Protein AF-0000000077137762 (afdb_homodimer)

pLDDT: mean 87.9, std 12.69, range [29.0, 98.62]

Nearest PDB structures (foldseek):
  7eni-assembly1_C  TM=2.754E-01  e=1.314E+00  Staphylococcus schleiferi
  7eni-assembly1_C  TM=2.744E-01  e=1.049E+00  Staphylococcus schleiferi

Organism: Leptospira biflexa serovar Patoc (strain Patoc 1 / ATCC 23582 / Paris) (NCBI:txid456481)

Sequence (300 aa):
MATESEEYKENDDLGLYLTLIQNVNMTFNPERELVFNIVKPLNFNDKPLKWNTGKLTFKNIHFCDLQFINEYNEYPEFYRSAILKESNLIKETVSKLNRLNKQINSPLIHYYLYTLQGDKEIEINILSESYELKLNSESKPLEDFKGFDNMATESEEYKENDDLGLYLTLIQNVNMTFNPERELVFNIVKPLNFNDKPLKWNTGKLTFKNIHFCDLQFINEYNEYPEFYRSAILKESNLIKETVSKLNRLNKQINSPLIHYYLYTLQGDKEIEINILSESYELKLNSESKPLEDFKGFDN

Radius of gyration: 20.44 Å; Cα contacts (8 Å, |Δi|>4): 709; chains: 2; bounding box: 49×54×50 Å

Solvent-accessible surface area (backbone atoms only — not comparable to full-atom values): 16015 Å² total; per-residue (Å²): 128,73,55,87,91,46,61,55,71,75,32,49,69,76,68,42,61,71,18,33,48,28,29,42,36,44,28,63,42,77,60,26,31,40,35,34,37,32,42,31,62,70,45,93,82,42,87,70,43,33,28,23,44,33,40,41,37,36,36,62,43,49,31,30,46,45,65,50,70,47,39,66,90,45,59,43,24,31,60,26,21,29,77,34,81,73,50,72,66,55,52,53,50,52,52,52,35,51,75,68,72,48,86,76,91,56,74,61,33,41,37,38,38,31,34,37,36,78,93,42,78,38,71,33,48,34,32,19,58,45,72,47,79,47,66,47,87,65,68,38,52,52,86,68,56,76,54,66,88,117,128,75,54,86,89,48,59,56,70,75,32,49,70,74,68,41,62,70,18,32,49,29,30,42,36,42,28,64,46,81,62,27,31,40,36,33,36,32,42,32,62,70,45,93,82,44,86,69,43,33,28,24,44,34,39,42,37,36,36,62,42,51,31,30,44,47,65,50,69,49,38,66,86,46,58,42,24,31,60,26,19,30,76,34,80,74,50,71,66,56,53,54,50,50,53,51,34,50,75,68,71,47,85,77,91,56,72,61,33,40,38,38,39,30,33,36,37,77,93,41,80,39,73,33,49,33,32,20,57,46,71,46,79,47,68,48,86,68,68,40,52,52,86,69,55,76,48,62,86,114

Structure (mmCIF, N/CA/C/O backbone):
data_AF-0000000077137762-model_v1
#
loop_
_entity.id
_entity.type
_entity.pdbx_description
1 polymer 'Uncharacterized protein'
#
loop_
_atom_site.group_PDB
_atom_site.id
_atom_site.type_symbol
_atom_site.label_atom_id
_atom_site.label_alt_id
_atom_site.label_comp_id
_atom_site.label_asym_id
_atom_site.label_entity_id
_atom_site.label_seq_id
_atom_site.pdbx_PDB_ins_code
_atom_site.Cartn_x
_atom_site.Cartn_y
_atom_site.Cartn_z
_atom_site.occupancy
_atom_site.B_iso_or_equiv
_atom_site.auth_seq_id
_atom_site.auth_comp_id
_atom_site.auth_asym_id
_atom_site.auth_atom_id
_atom_site.pdbx_PDB_model_num
ATOM 1 N N . MET A 1 1 ? 15.398 -0.297 -26.453 1 30.34 1 MET A N 1
ATOM 2 C CA . MET A 1 1 ? 16.781 -0.138 -26.047 1 30.34 1 MET A CA 1
ATOM 3 C C . MET A 1 1 ? 16.891 0.806 -24.859 1 30.34 1 MET A C 1
ATOM 5 O O . MET A 1 1 ? 16.484 1.967 -24.938 1 30.34 1 MET A O 1
ATOM 9 N N . ALA A 1 2 ? 16.875 0.422 -23.578 1 40.59 2 ALA A N 1
ATOM 10 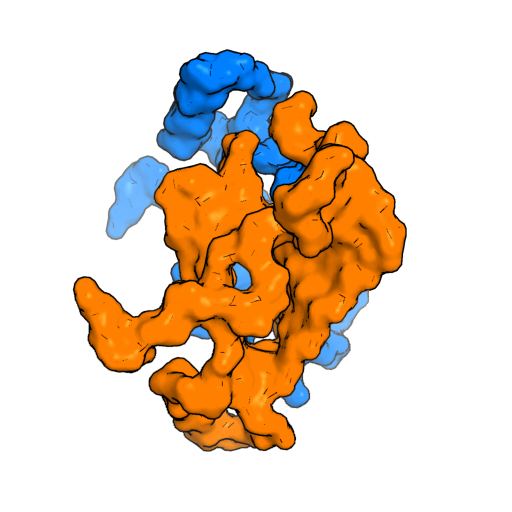C CA . ALA A 1 2 ? 16.953 1.351 -22.453 1 40.59 2 ALA A CA 1
ATOM 11 C C . ALA A 1 2 ? 18.078 2.359 -22.656 1 40.59 2 ALA A C 1
ATOM 13 O O . ALA A 1 2 ? 19.141 2.02 -23.203 1 40.59 2 ALA A O 1
ATOM 14 N N . THR A 1 3 ? 17.891 3.602 -22.594 1 45.47 3 THR A N 1
ATOM 15 C CA . THR A 1 3 ? 19.047 4.504 -22.609 1 45.47 3 THR A CA 1
ATOM 16 C C . THR A 1 3 ? 20.047 4.125 -21.516 1 45.47 3 THR A C 1
ATOM 18 O O . THR A 1 3 ? 19.688 3.467 -20.547 1 45.47 3 THR A O 1
ATOM 21 N N . GLU A 1 4 ? 21.297 4.309 -21.766 1 52.72 4 GLU A N 1
ATOM 22 C CA . GLU A 1 4 ? 22.406 4.09 -20.828 1 52.72 4 GLU A CA 1
ATOM 23 C C . GLU A 1 4 ? 21.984 4.359 -19.391 1 52.72 4 GLU A C 1
ATOM 25 O O . GLU A 1 4 ? 22.406 3.658 -18.469 1 52.72 4 GLU A O 1
ATOM 30 N N . SER A 1 5 ? 21 5.328 -19.188 1 60.22 5 SER A N 1
ATOM 31 C CA . SER A 1 5 ? 20.609 5.859 -17.891 1 60.22 5 SER A CA 1
ATOM 32 C C . SER A 1 5 ? 19.609 4.938 -17.188 1 60.22 5 SER A C 1
ATOM 34 O O . SER A 1 5 ? 19.297 5.121 -16.016 1 60.22 5 SER A O 1
ATOM 36 N N . GLU A 1 6 ? 19.141 3.926 -17.953 1 71.38 6 GLU A N 1
ATOM 37 C CA . GLU A 1 6 ? 18.141 3.057 -17.328 1 71.38 6 GLU A CA 1
ATOM 38 C C . GLU A 1 6 ? 18.594 1.6 -17.344 1 71.38 6 GLU A C 1
ATOM 40 O O . GLU A 1 6 ? 17.781 0.687 -17.25 1 71.38 6 GLU A O 1
ATOM 45 N N . GLU A 1 7 ? 19.859 1.326 -17.391 1 84.38 7 GLU A N 1
ATOM 46 C CA . GLU A 1 7 ? 20.422 -0.02 -17.422 1 84.38 7 GLU A CA 1
ATOM 47 C C . GLU A 1 7 ? 20.156 -0.766 -16.125 1 84.38 7 GLU A C 1
ATOM 49 O O . GLU A 1 7 ? 20.031 -1.991 -16.109 1 84.38 7 GLU A O 1
ATOM 54 N N . TYR A 1 8 ? 19.938 0.01 -15.102 1 92.62 8 TYR A N 1
ATOM 55 C CA . TYR A 1 8 ? 19.766 -0.626 -13.797 1 92.62 8 TYR A CA 1
ATOM 56 C C . TYR A 1 8 ? 18.422 -1.365 -13.727 1 92.62 8 TYR A C 1
ATOM 58 O O . TYR A 1 8 ? 18.25 -2.246 -12.883 1 92.62 8 TYR A O 1
ATOM 66 N N . LYS A 1 9 ? 17.531 -1.097 -14.57 1 93.56 9 LYS A N 1
ATOM 67 C CA . LYS A 1 9 ? 16.188 -1.632 -14.492 1 93.56 9 LYS A CA 1
ATOM 68 C C . LYS A 1 9 ? 16.156 -3.123 -14.82 1 93.56 9 LYS A C 1
ATOM 70 O O . LYS A 1 9 ? 15.156 -3.801 -14.57 1 93.56 9 LYS A O 1
ATOM 75 N N . GLU A 1 10 ? 17.25 -3.643 -15.305 1 94.12 10 GLU A N 1
ATOM 76 C CA . GLU A 1 10 ? 17.312 -5.062 -15.633 1 94.12 10 GLU A CA 1
ATOM 77 C C . GLU A 1 10 ? 18 -5.855 -14.523 1 94.12 10 GLU A C 1
ATOM 79 O O . GLU A 1 10 ? 18.031 -7.086 -14.562 1 94.12 10 GLU A O 1
ATOM 84 N N . ASN A 1 11 ? 18.484 -5.199 -13.539 1 96.12 11 ASN A N 1
ATOM 85 C CA . ASN A 1 11 ? 19.234 -5.832 -12.461 1 96.12 11 ASN A CA 1
ATOM 86 C C . ASN A 1 11 ? 18.328 -6.523 -11.461 1 96.12 11 ASN A C 1
ATOM 88 O O . ASN A 1 11 ? 17.109 -6.332 -11.492 1 96.12 11 ASN A O 1
ATOM 92 N N . ASP A 1 12 ? 18.969 -7.332 -10.664 1 96.44 12 ASP A N 1
ATOM 93 C CA . ASP A 1 12 ? 18.391 -7.883 -9.445 1 96.44 12 ASP A CA 1
ATOM 94 C C . ASP A 1 12 ? 19.359 -7.785 -8.273 1 96.44 12 ASP A C 1
ATOM 96 O O . ASP A 1 12 ? 19.766 -8.805 -7.707 1 96.44 12 ASP A O 1
ATOM 100 N N . ASP A 1 13 ? 19.562 -6.547 -7.855 1 97.38 13 ASP A N 1
ATOM 101 C CA . ASP A 1 13 ? 20.578 -6.273 -6.859 1 97.38 13 ASP A CA 1
ATOM 102 C C . ASP A 1 13 ? 20.188 -6.816 -5.488 1 97.38 13 ASP A C 1
ATOM 104 O O . ASP A 1 13 ? 21.047 -7.125 -4.66 1 97.38 13 ASP A O 1
ATOM 108 N N . LEU A 1 14 ? 18.906 -6.977 -5.23 1 96.81 14 LEU A N 1
ATOM 109 C CA . LEU A 1 14 ? 18.453 -7.43 -3.924 1 96.81 14 LEU A CA 1
ATOM 110 C C . LEU A 1 14 ? 18.203 -8.938 -3.922 1 96.81 14 LEU A C 1
ATOM 112 O O . LEU A 1 14 ? 17.859 -9.516 -2.889 1 96.81 14 LEU A O 1
ATOM 116 N N . GLY A 1 15 ? 18.312 -9.555 -5.105 1 94.94 15 GLY A N 1
ATOM 117 C CA . GLY A 1 15 ? 18.109 -10.992 -5.203 1 94.94 15 GLY A CA 1
ATOM 118 C C . GLY A 1 15 ? 16.672 -11.406 -4.953 1 94.94 15 GLY A C 1
ATOM 119 O O . GLY A 1 15 ? 16.422 -12.367 -4.227 1 94.94 15 GLY A O 1
ATOM 120 N N . LEU A 1 16 ? 15.781 -10.68 -5.57 1 95.88 16 LEU A N 1
ATOM 121 C CA . LEU A 1 16 ? 14.375 -10.898 -5.266 1 95.88 16 LEU A CA 1
ATOM 122 C C . LEU A 1 16 ? 13.664 -11.602 -6.418 1 95.88 16 LEU A C 1
ATOM 124 O O . LEU A 1 16 ? 12.461 -11.867 -6.348 1 95.88 16 LEU A O 1
ATOM 128 N N . TYR A 1 17 ? 14.359 -12 -7.398 1 94.25 17 TYR A N 1
ATOM 129 C CA . TYR A 1 17 ? 13.758 -12.617 -8.57 1 94.25 17 TYR A CA 1
ATOM 130 C C . TYR A 1 17 ? 12.844 -13.766 -8.164 1 94.25 17 TYR A C 1
ATOM 132 O O . TYR A 1 17 ? 13.242 -14.648 -7.402 1 94.25 17 TYR A O 1
ATOM 140 N N . LEU A 1 18 ? 11.547 -13.688 -8.578 1 91.94 18 LEU A N 1
ATOM 141 C CA . LEU A 1 18 ? 10.516 -14.695 -8.398 1 91.94 18 LEU A CA 1
ATOM 142 C C . LEU A 1 18 ? 10.055 -14.758 -6.941 1 91.94 18 LEU A C 1
ATOM 144 O O . LEU A 1 18 ? 9.43 -15.734 -6.52 1 91.94 18 LEU A O 1
ATOM 148 N N . THR A 1 19 ? 10.367 -13.734 -6.191 1 93.44 19 THR A N 1
ATOM 149 C CA . THR A 1 19 ? 9.898 -13.641 -4.812 1 93.44 19 THR A CA 1
ATOM 150 C C . THR A 1 19 ? 8.461 -13.141 -4.758 1 93.44 19 THR A C 1
ATOM 152 O O . THR A 1 19 ? 8.141 -12.102 -5.332 1 93.44 19 THR A O 1
ATOM 155 N N . LEU A 1 20 ? 7.652 -13.836 -4.047 1 93 20 LEU A N 1
ATOM 156 C CA . LEU A 1 20 ? 6.246 -13.477 -3.916 1 93 20 LEU A CA 1
ATOM 157 C C . LEU A 1 20 ? 6.043 -12.484 -2.775 1 93 20 LEU A C 1
ATOM 159 O O . LEU A 1 20 ? 6.707 -12.578 -1.741 1 93 20 LEU A O 1
ATOM 163 N N . ILE A 1 21 ? 5.102 -11.625 -2.975 1 95.12 21 ILE A N 1
ATOM 164 C CA . ILE A 1 21 ? 4.715 -10.672 -1.94 1 95.12 21 ILE A CA 1
ATOM 165 C C . ILE A 1 21 ? 3.414 -11.133 -1.279 1 95.12 21 ILE A C 1
ATOM 167 O O . ILE A 1 21 ? 2.379 -11.234 -1.939 1 95.12 21 ILE A O 1
ATOM 171 N N . GLN A 1 22 ? 3.465 -11.383 -0.014 1 93.62 22 GLN A N 1
ATOM 172 C CA . GLN A 1 22 ? 2.271 -11.773 0.728 1 93.62 22 GLN A CA 1
ATOM 173 C C . GLN A 1 22 ? 1.479 -10.555 1.189 1 93.62 22 GLN A C 1
ATOM 175 O O . GLN A 1 22 ? 0.247 -10.562 1.146 1 93.62 22 GLN A O 1
ATOM 180 N N . ASN A 1 23 ? 2.162 -9.625 1.688 1 95.5 23 ASN A N 1
ATOM 181 C CA . ASN A 1 23 ? 1.522 -8.367 2.066 1 95.5 23 ASN A CA 1
ATOM 182 C C . ASN A 1 23 ? 2.516 -7.207 2.059 1 95.5 23 ASN A C 1
ATOM 184 O O . ASN A 1 23 ? 3.729 -7.422 2.047 1 95.5 23 ASN A O 1
ATOM 188 N N . VAL A 1 24 ? 2.018 -6.039 1.96 1 97.38 24 VAL A N 1
ATOM 189 C CA . VAL A 1 24 ? 2.789 -4.801 1.981 1 97.38 24 VAL A CA 1
ATOM 190 C C . VAL A 1 24 ? 2.205 -3.848 3.021 1 97.38 24 VAL A C 1
ATOM 192 O O . VAL A 1 24 ? 0.989 -3.658 3.088 1 97.38 24 VAL A O 1
ATOM 195 N N . ASN A 1 25 ? 3.066 -3.311 3.852 1 97.56 25 ASN A N 1
ATOM 196 C CA . ASN A 1 25 ? 2.682 -2.332 4.863 1 97.56 25 ASN A CA 1
ATOM 197 C C . ASN A 1 25 ? 3.453 -1.024 4.699 1 97.56 25 ASN A C 1
ATOM 199 O O . ASN A 1 25 ? 4.684 -1.009 4.785 1 97.56 25 ASN A O 1
ATOM 203 N N . MET A 1 26 ? 2.764 0.029 4.418 1 96.94 26 MET A N 1
ATOM 204 C CA . MET A 1 26 ? 3.354 1.363 4.344 1 96.94 26 MET A CA 1
ATOM 205 C C . MET A 1 26 ? 2.957 2.199 5.559 1 96.94 26 MET A C 1
ATOM 207 O O . MET A 1 26 ? 1.77 2.41 5.809 1 96.94 26 MET A O 1
ATOM 211 N N . THR A 1 27 ? 3.932 2.666 6.262 1 95.38 27 THR A N 1
ATOM 212 C CA . THR A 1 27 ? 3.703 3.5 7.438 1 95.38 27 THR A CA 1
ATOM 213 C C . THR A 1 27 ? 4.086 4.949 7.152 1 95.38 27 THR A C 1
ATOM 215 O O . THR A 1 27 ? 5.191 5.227 6.684 1 95.38 27 THR A O 1
ATOM 218 N N . PHE A 1 28 ? 3.207 5.781 7.434 1 92.5 28 PHE A N 1
ATOM 219 C CA . PHE A 1 28 ? 3.424 7.211 7.242 1 92.5 28 PHE A CA 1
ATOM 220 C C . PHE A 1 28 ? 3.799 7.883 8.555 1 92.5 28 PHE A C 1
ATOM 222 O O . PHE A 1 28 ? 4.449 8.93 8.562 1 92.5 28 PHE A O 1
ATOM 229 N N . ASN A 1 29 ? 3.266 7.359 9.578 1 88.06 29 ASN A N 1
ATOM 230 C CA . ASN A 1 29 ? 3.449 7.867 10.938 1 88.06 29 ASN A CA 1
ATOM 231 C C . ASN A 1 29 ? 3.457 6.734 11.961 1 88.06 29 ASN A C 1
ATOM 233 O O . ASN A 1 29 ? 2.719 5.758 11.82 1 88.06 29 ASN A O 1
ATOM 237 N N . PRO A 1 30 ? 4.355 6.859 12.961 1 83.56 30 PRO A N 1
ATOM 238 C CA . PRO A 1 30 ? 5.316 7.918 13.289 1 83.56 30 PRO A CA 1
ATOM 239 C C . PRO A 1 30 ? 6.609 7.812 12.477 1 83.56 30 PRO A C 1
ATOM 241 O O . PRO A 1 30 ? 7.277 8.82 12.25 1 83.56 30 PRO A O 1
ATOM 244 N N . GLU A 1 31 ? 6.941 6.469 12.172 1 87.5 31 GLU A N 1
ATOM 245 C CA . GLU A 1 31 ? 8.148 6.266 11.375 1 87.5 31 GLU A CA 1
ATOM 246 C C . GLU A 1 31 ? 7.812 5.797 9.961 1 87.5 31 GLU A C 1
ATOM 248 O O . GLU A 1 31 ? 7.09 4.812 9.789 1 87.5 31 GLU A O 1
ATOM 253 N N . ARG A 1 32 ? 8.344 6.496 9.07 1 92.19 32 ARG A N 1
ATOM 254 C CA . ARG A 1 32 ? 8.055 6.137 7.684 1 92.19 32 ARG A CA 1
ATOM 255 C C . ARG A 1 32 ? 8.82 4.883 7.273 1 92.19 32 ARG A C 1
ATOM 257 O O . ARG A 1 32 ? 10.055 4.898 7.203 1 92.19 32 ARG A O 1
ATOM 264 N N . GLU A 1 33 ? 8.023 3.891 6.984 1 96.19 33 GLU A N 1
ATOM 265 C CA . GLU A 1 33 ? 8.578 2.582 6.656 1 96.19 33 GLU A CA 1
ATOM 266 C C . GLU A 1 33 ? 7.723 1.861 5.617 1 96.19 33 GLU A C 1
ATOM 268 O O . GLU A 1 33 ? 6.523 2.115 5.512 1 96.19 33 GLU A O 1
ATOM 273 N N . LEU A 1 34 ? 8.367 1.056 4.855 1 98.06 34 LEU A N 1
ATOM 274 C CA . LEU A 1 34 ? 7.715 0.126 3.938 1 98.06 34 LEU A CA 1
ATOM 275 C C . LEU A 1 34 ? 8.18 -1.305 4.195 1 98.06 34 LEU A C 1
ATOM 277 O O . LEU A 1 34 ? 9.375 -1.584 4.195 1 98.06 34 LEU A O 1
ATOM 281 N N . VAL A 1 35 ? 7.242 -2.152 4.406 1 98.44 35 VAL A N 1
ATOM 282 C CA . VAL A 1 35 ? 7.574 -3.535 4.738 1 98.44 35 VAL A CA 1
ATOM 283 C C . VAL A 1 35 ? 6.859 -4.484 3.779 1 98.44 35 VAL A C 1
ATOM 285 O O . VAL A 1 35 ? 5.645 -4.379 3.586 1 98.44 35 VAL A O 1
ATOM 288 N N . PHE A 1 36 ? 7.547 -5.344 3.205 1 98.12 36 PHE A N 1
ATOM 289 C CA . PHE A 1 36 ? 7.016 -6.469 2.445 1 98.12 36 PHE A CA 1
ATOM 290 C C . PHE A 1 36 ? 7.215 -7.777 3.201 1 98.12 36 PHE A C 1
ATOM 292 O O . PHE A 1 36 ? 8.336 -8.125 3.559 1 98.12 36 PHE A O 1
ATOM 299 N N . ASN A 1 37 ? 6.172 -8.453 3.467 1 96.81 37 ASN A N 1
ATOM 300 C CA . ASN A 1 37 ? 6.293 -9.875 3.787 1 96.81 37 ASN A CA 1
ATOM 301 C C . ASN A 1 37 ? 6.355 -10.727 2.525 1 96.81 37 ASN A C 1
ATOM 303 O O . ASN A 1 37 ? 5.516 -10.594 1.635 1 96.81 37 ASN A O 1
ATOM 307 N N . ILE A 1 38 ? 7.352 -11.617 2.545 1 95.25 38 ILE A N 1
ATOM 308 C CA . ILE A 1 38 ? 7.633 -12.227 1.248 1 95.25 38 ILE A CA 1
ATOM 309 C C . ILE A 1 38 ? 7.805 -13.734 1.412 1 95.25 38 ILE A C 1
ATOM 311 O O . ILE A 1 38 ? 7.996 -14.227 2.527 1 95.25 38 ILE A O 1
ATOM 315 N N . VAL A 1 39 ? 7.688 -14.422 0.351 1 92.12 39 VAL A N 1
ATOM 316 C CA . VAL A 1 39 ? 8.047 -15.82 0.144 1 92.12 39 VAL A CA 1
ATOM 317 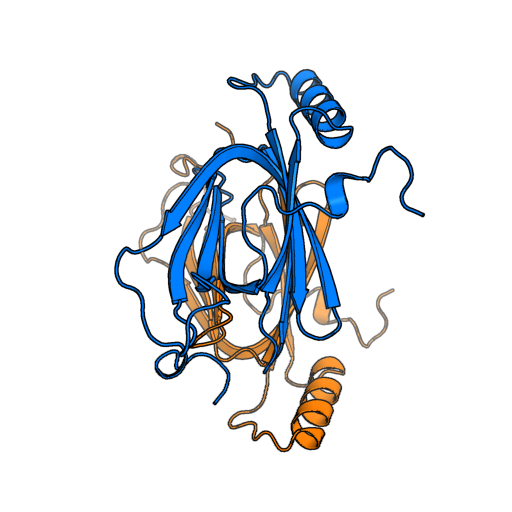C C . VAL A 1 39 ? 9.102 -15.93 -0.956 1 92.12 39 VAL A C 1
ATOM 319 O O . VAL A 1 39 ? 8.812 -15.695 -2.131 1 92.12 39 VAL A O 1
ATOM 322 N N . LYS A 1 40 ? 10.242 -16.281 -0.538 1 92.12 40 LYS A N 1
ATOM 323 C CA . LYS A 1 40 ? 11.375 -16.25 -1.452 1 92.12 40 LYS A CA 1
ATOM 324 C C . LYS A 1 40 ? 11.859 -17.672 -1.788 1 92.12 40 LYS A C 1
ATOM 326 O O . LYS A 1 40 ? 12.18 -18.453 -0.891 1 92.12 40 LYS A O 1
ATOM 331 N N . PRO A 1 41 ? 11.938 -17.891 -3.043 1 88.88 41 PRO A N 1
ATOM 332 C CA . PRO A 1 41 ? 12.555 -19.172 -3.424 1 88.88 41 PRO A CA 1
ATOM 333 C C . PRO A 1 41 ? 14.047 -19.219 -3.109 1 88.88 41 PRO A C 1
ATOM 335 O O . PRO A 1 41 ? 14.742 -18.219 -3.236 1 88.88 41 PRO A O 1
ATOM 338 N N . LEU A 1 42 ? 14.555 -20.266 -2.572 1 81.5 42 LEU A N 1
ATOM 339 C CA . LEU A 1 42 ? 15.953 -20.422 -2.193 1 81.5 42 LEU A CA 1
ATOM 340 C C . LEU A 1 42 ? 16.812 -20.719 -3.416 1 81.5 42 LEU A C 1
ATOM 342 O O . LEU A 1 42 ? 17.75 -19.969 -3.713 1 81.5 42 LEU A O 1
ATOM 346 N N . ASN A 1 43 ? 16.859 -21.906 -3.812 1 74.62 43 ASN A N 1
ATOM 347 C CA . ASN A 1 43 ? 17.656 -22.375 -4.941 1 74.62 43 ASN A CA 1
ATOM 348 C C . ASN A 1 43 ? 16.781 -23.016 -6.016 1 74.62 43 ASN A C 1
ATOM 350 O O . ASN A 1 43 ? 16.125 -24.031 -5.77 1 74.62 43 ASN A O 1
ATOM 354 N N . PHE A 1 44 ? 16.781 -22.328 -7.125 1 74.62 44 PHE A N 1
ATOM 355 C CA . PHE A 1 44 ? 15.914 -22.75 -8.219 1 74.62 44 PHE A CA 1
ATOM 356 C C . PHE A 1 44 ? 16.312 -24.141 -8.719 1 74.62 44 PHE A C 1
ATOM 358 O O . PHE A 1 44 ? 15.547 -24.797 -9.406 1 74.62 44 PHE A O 1
ATOM 365 N N . ASN A 1 45 ? 17.516 -24.625 -8.258 1 74.81 45 ASN A N 1
ATOM 366 C CA . ASN A 1 45 ? 18 -25.922 -8.695 1 74.81 45 ASN A CA 1
ATOM 367 C C . ASN A 1 45 ? 17.531 -27.031 -7.766 1 74.81 45 ASN A C 1
ATOM 369 O O . ASN A 1 45 ? 17.656 -28.219 -8.094 1 74.81 45 ASN A O 1
ATOM 373 N N . ASP A 1 46 ? 17 -26.688 -6.668 1 74.81 46 ASP A N 1
ATOM 374 C CA . ASP A 1 46 ? 16.531 -27.688 -5.719 1 74.81 46 ASP A CA 1
ATOM 375 C C . ASP A 1 46 ? 15.25 -28.344 -6.207 1 74.81 46 ASP A C 1
ATOM 377 O O . ASP A 1 46 ? 14.391 -27.672 -6.797 1 74.81 46 ASP A O 1
ATOM 381 N N . LYS A 1 47 ? 15.242 -29.641 -6.133 1 74.81 47 LYS A N 1
ATOM 382 C CA . LYS A 1 47 ? 14.023 -30.391 -6.402 1 74.81 47 LYS A CA 1
ATOM 383 C C . LYS A 1 47 ? 13.625 -31.25 -5.195 1 74.81 47 LYS A C 1
ATOM 385 O O . LYS A 1 47 ? 14.359 -32.156 -4.793 1 74.81 47 LYS A O 1
ATOM 390 N N . PRO A 1 48 ? 12.469 -30.812 -4.586 1 75.62 48 PRO A N 1
ATOM 391 C CA . PRO A 1 48 ? 11.477 -29.797 -4.941 1 75.62 48 PRO A CA 1
ATOM 392 C C . PRO A 1 48 ? 11.93 -28.391 -4.578 1 75.62 48 PRO A C 1
ATOM 394 O O . PRO A 1 48 ? 12.789 -28.219 -3.711 1 75.62 48 PRO A O 1
ATOM 397 N N . LEU A 1 49 ? 11.398 -27.453 -5.277 1 80.12 49 LEU A N 1
ATOM 398 C CA . LEU A 1 49 ? 11.703 -26.062 -4.965 1 80.12 49 LEU A CA 1
ATOM 399 C C . LEU A 1 49 ? 11.398 -25.75 -3.504 1 80.12 49 LEU A C 1
ATOM 401 O O . LEU A 1 49 ? 10.398 -26.219 -2.959 1 80.12 49 LEU A O 1
ATOM 405 N N . LYS A 1 50 ? 12.344 -25.078 -2.891 1 86.94 50 LYS A N 1
ATOM 406 C CA . LYS A 1 50 ? 12.164 -24.656 -1.505 1 86.94 50 LYS A CA 1
ATOM 407 C C . LYS A 1 50 ? 12.016 -23.141 -1.405 1 86.94 50 LYS A C 1
ATOM 409 O O . LYS A 1 50 ? 12.461 -22.406 -2.295 1 86.94 50 LYS A O 1
ATOM 414 N N . TRP A 1 51 ? 11.305 -22.797 -0.393 1 88 51 TRP A N 1
ATOM 415 C CA . TRP A 1 51 ? 11.117 -21.375 -0.17 1 88 51 TRP A CA 1
ATOM 416 C C . TRP A 1 51 ? 11.328 -21.016 1.298 1 88 51 TRP A C 1
ATOM 418 O O . TRP A 1 51 ? 11.195 -21.875 2.176 1 88 51 TRP A O 1
ATOM 428 N N . ASN A 1 52 ? 11.695 -19.734 1.453 1 90.81 52 ASN A N 1
ATOM 429 C CA . ASN A 1 52 ? 11.734 -19.094 2.77 1 90.81 52 ASN A CA 1
ATOM 430 C C . ASN A 1 52 ? 10.773 -17.922 2.855 1 90.81 52 ASN A C 1
ATOM 432 O O . ASN A 1 52 ? 10.594 -17.188 1.88 1 90.81 52 ASN A O 1
ATOM 436 N N . THR A 1 53 ? 10.125 -17.875 3.988 1 92.56 53 THR A N 1
ATOM 437 C CA . THR A 1 53 ? 9.43 -16.625 4.27 1 92.56 53 THR A CA 1
ATOM 438 C C . THR A 1 53 ? 10.391 -15.586 4.828 1 92.56 53 THR A C 1
ATOM 440 O O . THR A 1 53 ? 11.461 -15.93 5.348 1 92.56 53 THR A O 1
ATOM 443 N N . GLY A 1 54 ? 10.078 -14.336 4.66 1 95.69 54 GLY A N 1
ATOM 444 C CA . GLY A 1 54 ? 10.93 -13.273 5.172 1 95.69 54 GLY A CA 1
ATOM 445 C C . GLY A 1 54 ? 10.266 -11.906 5.129 1 95.69 54 GLY A C 1
ATOM 446 O O . GLY A 1 54 ? 9.055 -11.805 4.898 1 95.69 54 GLY A O 1
ATOM 447 N N . LYS A 1 55 ? 11.094 -10.969 5.496 1 97.81 55 LYS A N 1
ATOM 448 C CA . LYS A 1 55 ? 10.656 -9.57 5.523 1 97.81 55 LYS A CA 1
ATOM 449 C C . LYS A 1 55 ? 11.68 -8.664 4.852 1 97.81 55 LYS A C 1
ATOM 451 O O . LYS A 1 55 ? 12.883 -8.766 5.113 1 97.81 55 LYS A O 1
ATOM 456 N N . LEU A 1 56 ? 11.203 -7.879 3.912 1 98.62 56 LEU A N 1
ATOM 457 C CA . LEU A 1 56 ? 11.961 -6.785 3.32 1 98.62 56 LEU A CA 1
ATOM 458 C C . LEU A 1 56 ? 11.477 -5.438 3.852 1 98.62 56 LEU A C 1
ATOM 460 O O . LEU A 1 56 ? 10.32 -5.07 3.66 1 98.62 56 LEU A O 1
ATOM 464 N N . THR A 1 57 ? 12.383 -4.707 4.523 1 98.62 57 THR A N 1
ATOM 465 C CA . THR A 1 57 ? 12.008 -3.471 5.199 1 98.62 57 THR A CA 1
ATOM 466 C C . THR A 1 57 ? 12.844 -2.301 4.688 1 98.62 57 THR A C 1
ATOM 468 O O . THR A 1 57 ? 14.078 -2.396 4.617 1 98.62 57 THR A O 1
ATOM 471 N N . PHE A 1 58 ? 12.188 -1.248 4.281 1 98.06 58 PHE A N 1
ATOM 472 C CA . PHE A 1 58 ? 12.828 0.035 4.016 1 98.06 58 PHE A CA 1
ATOM 473 C C . PHE A 1 58 ? 12.516 1.038 5.117 1 98.06 58 PHE A C 1
ATOM 475 O O . PHE A 1 58 ? 11.352 1.249 5.461 1 98.06 58 PHE A O 1
ATOM 482 N N . LYS A 1 59 ? 13.539 1.688 5.617 1 94.94 59 LYS A N 1
ATOM 483 C CA . LYS A 1 59 ? 13.367 2.529 6.797 1 94.94 59 LYS A CA 1
ATOM 484 C C . LYS A 1 59 ? 13.734 3.98 6.496 1 94.94 59 LYS A C 1
ATOM 486 O O . LYS A 1 59 ? 14.609 4.246 5.676 1 94.94 59 LYS A O 1
ATOM 491 N N . ASN A 1 60 ? 13.023 4.891 7.254 1 92.25 60 ASN A N 1
ATOM 492 C CA . ASN A 1 60 ? 13.25 6.324 7.105 1 92.25 60 ASN A CA 1
ATOM 493 C C . ASN A 1 60 ? 13.102 6.766 5.652 1 92.25 60 ASN A C 1
ATOM 495 O O . ASN A 1 60 ? 14.031 7.312 5.066 1 92.25 60 ASN A O 1
ATOM 499 N N . ILE A 1 61 ? 11.93 6.582 5.18 1 94.38 61 ILE A N 1
ATOM 500 C CA . ILE A 1 61 ? 11.586 6.844 3.787 1 94.38 61 ILE A CA 1
ATOM 501 C C . ILE A 1 61 ? 11.383 8.344 3.578 1 94.38 61 ILE A C 1
ATOM 503 O O . ILE A 1 61 ? 10.68 9 4.355 1 94.38 61 ILE A O 1
ATOM 507 N N . HIS A 1 62 ? 11.953 8.797 2.541 1 93.06 62 HIS A N 1
ATOM 508 C CA . HIS A 1 62 ? 11.766 10.188 2.154 1 93.06 62 HIS A CA 1
ATOM 509 C C . HIS A 1 62 ? 10.828 10.305 0.954 1 93.06 62 HIS A C 1
ATOM 511 O O . HIS A 1 62 ? 10.203 11.352 0.75 1 93.06 62 HIS A O 1
ATOM 517 N N . PHE A 1 63 ? 10.859 9.195 0.218 1 94.06 63 PHE A N 1
ATOM 518 C CA . PHE A 1 63 ? 9.961 9.125 -0.927 1 94.06 63 PHE A CA 1
ATOM 519 C C . PHE A 1 63 ? 9.664 7.676 -1.295 1 94.06 63 PHE A C 1
ATOM 521 O O . PHE A 1 63 ? 10.562 6.832 -1.292 1 94.06 63 PHE A O 1
ATOM 528 N N . CYS A 1 64 ? 8.438 7.406 -1.618 1 96.06 64 CYS A N 1
ATOM 529 C CA . CYS A 1 64 ? 8.039 6.105 -2.146 1 96.06 64 CYS A CA 1
ATOM 530 C C . CYS A 1 64 ? 6.746 6.215 -2.941 1 96.06 64 CYS A C 1
ATOM 532 O O . CYS A 1 64 ? 5.758 6.766 -2.453 1 96.06 64 CYS A O 1
ATOM 534 N N . ASP A 1 65 ? 6.781 5.785 -4.117 1 93.88 65 ASP A N 1
ATOM 535 C CA . ASP A 1 65 ? 5.559 5.66 -4.902 1 93.88 65 ASP A CA 1
ATOM 536 C C . ASP A 1 65 ? 5.059 4.215 -4.918 1 93.88 65 ASP A C 1
ATOM 538 O O . ASP A 1 65 ? 5.574 3.381 -5.66 1 93.88 65 ASP A O 1
ATOM 542 N N . LEU A 1 66 ? 4.152 3.93 -4.156 1 92.62 66 LEU A N 1
ATOM 543 C CA . LEU A 1 66 ? 3.643 2.57 -4.016 1 92.62 66 LEU A CA 1
ATOM 544 C C . LEU A 1 66 ? 2.336 2.398 -4.785 1 92.62 66 LEU A C 1
ATOM 546 O O . LEU A 1 66 ? 1.374 3.135 -4.559 1 92.62 66 LEU A O 1
ATOM 550 N N . GLN A 1 67 ? 2.352 1.52 -5.652 1 91.12 67 GLN A N 1
ATOM 551 C CA . GLN A 1 67 ? 1.145 1.146 -6.383 1 91.12 67 GLN A CA 1
ATOM 552 C C . GLN A 1 67 ? 0.977 -0.371 -6.43 1 91.12 67 GLN A C 1
ATOM 554 O O . GLN A 1 67 ? 1.921 -1.096 -6.754 1 91.12 67 GLN A O 1
ATOM 559 N N . PHE A 1 68 ? -0.193 -0.786 -6.02 1 90.56 68 PHE A N 1
ATOM 560 C CA . PHE A 1 68 ? -0.534 -2.197 -6.16 1 90.56 68 PHE A CA 1
ATOM 561 C C . PHE A 1 68 ? -1.989 -2.361 -6.578 1 90.56 68 PHE A C 1
ATOM 563 O O . PHE A 1 68 ? -2.82 -1.489 -6.316 1 90.56 68 PHE A O 1
ATOM 570 N N . ILE A 1 69 ? -2.146 -3.391 -7.199 1 89.19 69 ILE A N 1
ATOM 571 C CA . ILE A 1 69 ? -3.496 -3.854 -7.5 1 89.19 69 ILE A CA 1
ATOM 572 C C . ILE A 1 69 ? -3.748 -5.195 -6.812 1 89.19 69 ILE A C 1
ATOM 574 O O . ILE A 1 69 ? -2.957 -6.129 -6.957 1 89.19 69 ILE A O 1
ATOM 578 N N . ASN A 1 70 ? -4.746 -5.25 -5.969 1 90.5 70 ASN A N 1
ATOM 579 C CA . ASN A 1 70 ? -5.195 -6.504 -5.371 1 90.5 70 ASN A CA 1
ATOM 580 C C . ASN A 1 70 ? -6.375 -7.098 -6.133 1 90.5 70 ASN A C 1
ATOM 582 O O . ASN A 1 70 ? -7.512 -6.648 -5.977 1 90.5 70 ASN A O 1
ATOM 586 N N . GLU A 1 71 ? -6.027 -7.934 -6.934 1 87.69 71 GLU A N 1
ATOM 587 C CA . GLU A 1 71 ? -7.039 -8.602 -7.75 1 87.69 71 GLU A CA 1
ATOM 588 C C . GLU A 1 71 ? -7.082 -10.094 -7.469 1 87.69 71 GLU A C 1
ATOM 590 O O . GLU A 1 71 ? -6.039 -10.734 -7.312 1 87.69 71 GLU A O 1
ATOM 595 N N . TYR A 1 72 ? -8.242 -10.562 -7.508 1 80.25 72 TYR A N 1
ATOM 596 C CA . TYR A 1 72 ? -8.438 -11.969 -7.18 1 80.25 72 TYR A CA 1
ATOM 597 C C . TYR A 1 72 ? -7.629 -12.867 -8.109 1 80.25 72 TYR A C 1
ATOM 599 O O . TYR A 1 72 ? -7.562 -12.617 -9.312 1 80.25 72 TYR A O 1
ATOM 607 N N . ASN A 1 73 ? -6.859 -13.773 -7.574 1 77.56 73 ASN A N 1
ATOM 608 C CA . ASN A 1 73 ? -6.082 -14.828 -8.219 1 77.56 73 ASN A CA 1
ATOM 609 C C . ASN A 1 73 ? -4.758 -14.297 -8.766 1 77.56 73 ASN A C 1
ATOM 611 O O . ASN A 1 73 ? -4.066 -14.992 -9.508 1 77.56 73 ASN A O 1
ATOM 615 N N . GLU A 1 74 ? -4.477 -13.102 -8.562 1 85.5 74 GLU A N 1
ATOM 616 C CA . GLU A 1 74 ? -3.189 -12.547 -8.969 1 85.5 74 GLU A CA 1
ATOM 617 C C . GLU A 1 74 ? -2.35 -12.172 -7.75 1 85.5 74 GLU A C 1
ATOM 619 O O . GLU A 1 74 ? -2.857 -11.578 -6.797 1 85.5 74 GLU A O 1
ATOM 624 N N . TYR A 1 75 ? -1.171 -12.609 -7.828 1 88.75 75 TYR A N 1
ATOM 625 C CA . TYR A 1 75 ? -0.244 -12.32 -6.738 1 88.75 75 TYR A CA 1
ATOM 626 C C . TYR A 1 75 ? 0.976 -11.562 -7.246 1 88.75 75 TYR A C 1
ATOM 628 O O . TYR A 1 75 ? 1.561 -11.93 -8.266 1 88.75 75 TYR A O 1
ATOM 636 N N . PRO A 1 76 ? 1.313 -10.602 -6.559 1 93.25 76 PRO A N 1
ATOM 637 C CA . PRO A 1 76 ? 2.492 -9.852 -7.004 1 93.25 76 PRO A CA 1
ATOM 638 C C . PRO A 1 76 ? 3.799 -10.586 -6.715 1 93.25 76 PRO A C 1
ATOM 640 O O . PRO A 1 76 ? 3.928 -11.242 -5.676 1 93.25 76 PRO A O 1
ATOM 643 N N . GLU A 1 77 ? 4.652 -10.422 -7.645 1 94.12 77 GLU A N 1
ATOM 644 C CA . GLU A 1 77 ? 5.973 -11.039 -7.582 1 94.12 77 GLU A CA 1
ATOM 645 C C . GLU A 1 77 ? 7.062 -10.062 -8.008 1 94.12 77 GLU A C 1
ATOM 647 O O . GLU A 1 77 ? 6.887 -9.312 -8.969 1 94.12 77 GLU A O 1
ATOM 652 N N . PHE A 1 78 ? 8.117 -10.094 -7.277 1 96.75 78 PHE A N 1
ATOM 653 C CA . PHE A 1 78 ? 9.258 -9.297 -7.703 1 96.75 78 PHE A CA 1
ATOM 654 C C . PHE A 1 78 ? 9.961 -9.938 -8.891 1 96.75 78 PHE A C 1
ATOM 656 O O . PHE A 1 78 ? 10.125 -11.164 -8.93 1 96.75 78 PHE A O 1
ATOM 663 N N . TYR A 1 79 ? 10.445 -9.07 -9.812 1 96.06 79 TYR A N 1
ATOM 664 C CA . TYR A 1 79 ? 11.188 -9.586 -10.953 1 96.06 79 TYR A CA 1
ATOM 665 C C . TYR A 1 79 ? 12.547 -8.898 -11.078 1 96.06 79 TYR A C 1
ATOM 667 O O . TYR A 1 79 ? 13.516 -9.508 -11.523 1 96.06 79 TYR A O 1
ATOM 675 N N . ARG A 1 80 ? 12.578 -7.66 -10.75 1 97.12 80 ARG A N 1
ATOM 676 C CA . ARG A 1 80 ? 13.812 -6.875 -10.812 1 97.12 80 ARG A CA 1
ATOM 677 C C . ARG A 1 80 ? 13.93 -5.945 -9.609 1 97.12 80 ARG A C 1
ATOM 679 O O . ARG A 1 80 ? 12.922 -5.574 -9 1 97.12 80 ARG A O 1
ATOM 686 N N . SER A 1 81 ? 15.164 -5.633 -9.328 1 98 81 SER A N 1
ATOM 687 C CA . SER A 1 81 ? 15.492 -4.699 -8.258 1 98 81 SER A CA 1
ATOM 688 C C . SER A 1 81 ? 16.859 -4.043 -8.492 1 98 81 SER A C 1
ATOM 690 O O . SER A 1 81 ? 17.734 -4.633 -9.133 1 98 81 SER A O 1
ATOM 692 N N . ALA A 1 82 ? 16.938 -2.859 -8.008 1 98.19 82 ALA A N 1
ATOM 693 C CA . ALA A 1 82 ? 18.203 -2.158 -8.133 1 98.19 82 ALA A CA 1
ATOM 694 C C . ALA A 1 82 ? 18.469 -1.271 -6.922 1 98.19 82 ALA A C 1
ATOM 696 O O . ALA A 1 82 ? 17.531 -0.778 -6.293 1 98.19 82 ALA A O 1
ATOM 697 N N . ILE A 1 83 ? 19.719 -1.139 -6.598 1 97.81 83 ILE A N 1
ATOM 698 C CA . ILE A 1 83 ? 20.203 -0.22 -5.574 1 97.81 83 ILE A CA 1
ATOM 699 C C . ILE A 1 83 ? 21.078 0.861 -6.219 1 97.81 83 ILE A C 1
ATOM 701 O O . ILE A 1 83 ? 22.125 0.563 -6.793 1 97.81 83 ILE A O 1
ATOM 705 N N . LEU A 1 84 ? 20.641 2.055 -6.09 1 97.12 84 LEU A N 1
ATOM 706 C CA . LEU A 1 84 ? 21.344 3.166 -6.719 1 97.12 84 LEU A CA 1
ATOM 707 C C . LEU A 1 84 ? 21.781 4.188 -5.68 1 97.12 84 LEU A C 1
ATOM 709 O O . LEU A 1 84 ? 20.984 4.637 -4.859 1 97.12 84 LEU A O 1
ATOM 713 N N . LYS A 1 85 ? 23.016 4.613 -5.789 1 95.19 85 LYS A N 1
ATOM 714 C CA . LYS A 1 85 ? 23.547 5.641 -4.895 1 95.19 85 LYS A CA 1
ATOM 715 C C . LYS A 1 85 ? 23.391 7.031 -5.508 1 95.19 85 LYS A C 1
ATOM 717 O O . LYS A 1 85 ? 23.516 8.039 -4.809 1 95.19 85 LYS A O 1
ATOM 722 N N . GLU A 1 86 ? 23.234 7.035 -6.836 1 93.94 86 GLU A N 1
ATOM 723 C CA . GLU A 1 86 ? 22.969 8.273 -7.566 1 93.94 86 GLU A CA 1
ATOM 724 C C . GLU A 1 86 ? 21.812 8.102 -8.547 1 93.94 86 GLU A C 1
ATOM 726 O O . GLU A 1 86 ? 21.703 7.07 -9.211 1 93.94 86 GLU A O 1
ATOM 731 N N . SER A 1 87 ? 20.922 9.023 -8.508 1 94.19 87 SER A N 1
ATOM 732 C CA . SER A 1 87 ? 19.812 9.062 -9.453 1 94.19 87 SER A CA 1
ATOM 733 C C . SER A 1 87 ? 19.203 10.453 -9.523 1 94.19 87 SER A C 1
ATOM 735 O O . SER A 1 87 ? 19.438 11.289 -8.648 1 94.19 87 SER A O 1
ATOM 737 N N . ASN A 1 88 ? 18.438 10.633 -10.586 1 94.62 88 ASN A N 1
ATOM 738 C CA . ASN A 1 88 ? 17.719 11.898 -10.688 1 94.62 88 ASN A CA 1
ATOM 739 C C . ASN A 1 88 ? 16.719 12.07 -9.555 1 94.62 88 ASN A C 1
ATOM 741 O O . ASN A 1 88 ? 16.547 13.18 -9.039 1 94.62 88 ASN A O 1
ATOM 745 N N . LEU A 1 89 ? 16.156 11.008 -9.18 1 94.69 89 LEU A N 1
ATOM 746 C CA . LEU A 1 89 ? 15.164 11.062 -8.102 1 94.69 89 LEU A CA 1
ATOM 747 C C . LEU A 1 89 ? 15.812 11.492 -6.789 1 94.69 89 LEU A C 1
ATOM 749 O O . LEU A 1 89 ? 15.234 12.281 -6.035 1 94.69 89 LEU A O 1
ATOM 753 N N . ILE A 1 90 ? 16.969 10.984 -6.484 1 95.06 90 ILE A N 1
ATOM 754 C CA . ILE A 1 90 ? 17.703 11.398 -5.293 1 95.06 90 ILE A CA 1
ATOM 755 C C . ILE A 1 90 ? 17.969 12.898 -5.352 1 95.06 90 ILE A C 1
ATOM 757 O O . ILE A 1 90 ? 17.688 13.625 -4.395 1 95.06 90 ILE A O 1
ATOM 761 N N . LYS A 1 91 ? 18.484 13.336 -6.457 1 93.94 91 LYS A N 1
ATOM 762 C CA . LYS A 1 91 ? 18.844 14.742 -6.625 1 93.94 91 LYS A CA 1
ATOM 763 C C . LYS A 1 91 ? 17.625 15.641 -6.406 1 93.94 91 LYS A C 1
ATOM 765 O O . LYS A 1 91 ? 17.719 16.641 -5.68 1 93.94 91 LYS A O 1
ATOM 770 N N . GLU A 1 92 ? 16.547 15.305 -6.996 1 93.38 92 GLU A N 1
ATOM 771 C CA . GLU A 1 92 ? 15.312 16.094 -6.883 1 93.38 92 GLU A CA 1
ATOM 772 C C . GLU A 1 92 ? 14.812 16.109 -5.445 1 93.38 92 GLU A C 1
ATOM 774 O O . GLU A 1 92 ? 14.398 17.156 -4.945 1 93.38 92 GLU A O 1
ATOM 779 N N . THR A 1 93 ? 14.859 14.977 -4.82 1 92 93 THR A N 1
ATOM 780 C CA . THR A 1 93 ? 14.367 14.859 -3.453 1 92 93 THR A CA 1
ATOM 781 C C . THR A 1 93 ? 15.242 15.656 -2.492 1 92 93 THR A C 1
ATOM 783 O O . THR A 1 93 ? 14.734 16.375 -1.627 1 92 93 THR A O 1
ATOM 786 N N . VAL A 1 94 ? 16.5 15.578 -2.613 1 90.44 94 VAL A N 1
ATOM 787 C CA . VAL A 1 94 ? 17.438 16.328 -1.773 1 90.44 94 VAL A CA 1
ATOM 788 C C . VAL A 1 94 ? 17.234 17.828 -1.969 1 90.44 94 VAL A C 1
ATOM 790 O O . VAL A 1 94 ? 17.219 18.578 -0.999 1 90.44 94 VAL A O 1
ATOM 793 N N . SER A 1 95 ? 17.109 18.203 -3.223 1 91.5 95 SER A N 1
ATOM 794 C CA . SER A 1 95 ? 16.859 19.609 -3.521 1 91.5 95 SER A CA 1
ATOM 795 C C . SER A 1 95 ? 15.594 20.109 -2.824 1 91.5 95 SER A C 1
ATOM 797 O O . SER A 1 95 ? 15.586 21.188 -2.24 1 91.5 95 SER A O 1
ATOM 799 N N . LYS A 1 96 ? 14.602 19.344 -2.92 1 88.62 96 LYS A N 1
ATOM 800 C CA . LYS A 1 96 ? 13.344 19.688 -2.275 1 88.62 96 LYS A CA 1
ATOM 801 C C . LYS A 1 96 ? 13.508 19.797 -0.763 1 88.62 96 LYS A C 1
ATOM 803 O O . LYS A 1 96 ? 13.023 20.75 -0.147 1 88.62 96 LYS A O 1
ATOM 808 N N . LEU A 1 97 ? 14.133 18.875 -0.172 1 87.69 97 LEU A N 1
ATOM 809 C CA . LEU A 1 97 ? 14.352 18.844 1.27 1 87.69 97 LEU A CA 1
ATOM 810 C C . LEU A 1 97 ? 15.188 20.047 1.706 1 87.69 97 LEU A C 1
ATOM 812 O O . LEU A 1 97 ? 14.922 20.656 2.75 1 87.69 97 LEU A O 1
ATOM 816 N N . ASN A 1 98 ? 16.141 20.344 0.925 1 87.69 98 ASN A N 1
ATOM 817 C CA . ASN A 1 98 ? 16.953 21.531 1.207 1 87.69 98 ASN A CA 1
ATOM 818 C C . ASN A 1 98 ? 16.109 22.797 1.199 1 87.69 98 ASN A C 1
ATOM 820 O O . ASN A 1 98 ? 16.25 23.656 2.082 1 87.69 98 ASN A O 1
ATOM 824 N N . ARG A 1 99 ? 15.289 22.891 0.239 1 88.56 99 ARG A N 1
ATOM 825 C CA . ARG A 1 99 ? 14.406 24.047 0.142 1 88.56 99 ARG A CA 1
ATOM 826 C C . ARG A 1 99 ? 13.516 24.156 1.373 1 88.56 99 ARG A C 1
ATOM 828 O O . ARG A 1 99 ? 13.164 25.266 1.79 1 88.56 99 ARG A O 1
ATOM 835 N N . LEU A 1 100 ? 13.211 23.047 1.973 1 83.75 100 LEU A N 1
ATOM 836 C CA . LEU A 1 100 ? 12.344 23 3.143 1 83.75 100 LEU A CA 1
ATOM 837 C C . LEU A 1 100 ? 13.156 23.047 4.43 1 83.75 100 LEU A C 1
ATOM 839 O O . LEU A 1 100 ? 12.609 22.906 5.523 1 83.75 100 LEU A O 1
ATOM 843 N N . ASN A 1 101 ? 14.461 23.172 4.34 1 85.44 101 ASN A N 1
ATOM 844 C CA . ASN A 1 101 ? 15.398 23.25 5.457 1 85.44 101 ASN A CA 1
ATOM 845 C C . ASN A 1 101 ? 15.352 21.984 6.312 1 85.44 101 ASN A C 1
ATOM 847 O O . ASN A 1 101 ? 15.336 22.062 7.543 1 85.44 101 ASN A O 1
ATOM 851 N N . LYS A 1 102 ? 15.18 20.938 5.59 1 81.38 102 LYS A N 1
ATOM 852 C CA . LYS A 1 102 ? 15.203 19.656 6.277 1 81.38 102 LYS A CA 1
ATOM 853 C C . LYS A 1 102 ? 16.578 19 6.16 1 81.38 102 LYS A C 1
ATOM 855 O O . LYS A 1 102 ? 17.188 19.016 5.09 1 81.38 102 LYS A O 1
ATOM 860 N N . GLN A 1 103 ? 16.969 18.484 7.32 1 78.5 103 GLN A N 1
ATOM 861 C CA . GLN A 1 103 ? 18.281 17.859 7.352 1 78.5 103 GLN A CA 1
ATOM 862 C C . GLN A 1 103 ? 18.188 16.359 7.035 1 78.5 103 GLN A C 1
ATOM 864 O O . GLN A 1 103 ? 17.281 15.68 7.527 1 78.5 103 GLN A O 1
ATOM 869 N N . ILE A 1 104 ? 19.031 15.984 6.059 1 77.88 104 ILE A N 1
ATOM 870 C CA . ILE A 1 104 ? 19.172 14.562 5.762 1 77.88 104 ILE A CA 1
ATOM 871 C C . ILE A 1 104 ? 20.375 14 6.5 1 77.88 104 ILE A C 1
ATOM 873 O O . ILE A 1 104 ? 21.5 14.453 6.293 1 77.88 104 ILE A O 1
ATOM 877 N N . ASN A 1 105 ? 20.078 13.094 7.418 1 73.5 105 ASN A N 1
ATOM 878 C CA . ASN A 1 105 ? 21.125 12.578 8.297 1 73.5 105 ASN A CA 1
ATOM 879 C C . ASN A 1 105 ? 22 11.555 7.586 1 73.5 105 ASN A C 1
ATOM 881 O O . ASN A 1 105 ? 23.141 11.312 7.996 1 73.5 105 ASN A O 1
ATOM 885 N N . SER A 1 106 ? 21.547 10.828 6.746 1 79.94 106 SER A N 1
ATOM 886 C CA . SER A 1 106 ? 22.266 9.797 6 1 79.94 106 SER A CA 1
ATOM 887 C C . SER A 1 106 ? 22.016 9.93 4.5 1 79.94 106 SER A C 1
ATOM 889 O O . SER A 1 106 ? 20.969 10.422 4.074 1 79.94 106 SER A O 1
ATOM 891 N N . PRO A 1 107 ? 23.078 9.469 3.768 1 89.12 107 PRO A N 1
ATOM 892 C CA . PRO A 1 107 ? 22.828 9.492 2.322 1 89.12 107 PRO A CA 1
ATOM 893 C C . PRO A 1 107 ? 21.609 8.672 1.914 1 89.12 107 PRO A C 1
ATOM 895 O O . PRO A 1 107 ? 21.391 7.582 2.443 1 89.12 107 PRO A O 1
ATOM 898 N N . LEU A 1 108 ? 20.859 9.273 1.097 1 94 108 LEU A N 1
ATOM 899 C CA . LEU A 1 108 ? 19.688 8.578 0.562 1 94 108 LEU A CA 1
ATOM 900 C C . LEU A 1 108 ? 20.109 7.535 -0.47 1 94 108 LEU A C 1
ATOM 902 O O . LEU A 1 108 ? 21.016 7.777 -1.271 1 94 108 LEU A O 1
ATOM 906 N N . ILE A 1 109 ? 19.469 6.418 -0.343 1 97.19 109 ILE A N 1
ATOM 907 C CA . ILE A 1 109 ? 19.641 5.367 -1.341 1 97.19 109 ILE A CA 1
ATOM 908 C C . ILE A 1 109 ? 18.344 5.199 -2.133 1 97.19 109 ILE A C 1
ATOM 910 O O . ILE A 1 109 ? 17.25 5.219 -1.558 1 97.19 109 ILE A O 1
ATOM 914 N N . HIS A 1 110 ? 18.438 5.109 -3.404 1 97.81 110 HIS A N 1
ATOM 915 C CA . HIS A 1 110 ? 17.297 4.82 -4.281 1 97.81 110 HIS A CA 1
ATOM 916 C C . HIS A 1 110 ? 17.172 3.322 -4.539 1 97.81 110 HIS A C 1
ATOM 918 O O . HIS A 1 110 ? 18.062 2.709 -5.133 1 97.81 110 HIS A O 1
ATOM 924 N N . TYR A 1 111 ? 16.109 2.783 -4.074 1 98.31 111 TYR A N 1
ATOM 925 C CA . TYR A 1 111 ? 15.773 1.398 -4.375 1 98.31 111 TYR A CA 1
ATOM 926 C C . TYR A 1 111 ? 14.695 1.325 -5.453 1 98.31 111 TYR A C 1
ATOM 928 O O . TYR A 1 111 ? 13.641 1.958 -5.332 1 98.31 111 TYR A O 1
ATOM 936 N N . TYR A 1 112 ? 14.953 0.601 -6.434 1 98.06 112 TYR A N 1
ATOM 937 C CA . TYR A 1 112 ? 14.023 0.329 -7.523 1 98.06 112 TYR A CA 1
ATOM 938 C C . TYR A 1 112 ? 13.5 -1.102 -7.453 1 98.06 112 TYR A C 1
ATOM 940 O O . TYR A 1 112 ? 14.289 -2.049 -7.34 1 98.06 112 TYR A O 1
ATOM 948 N N . LEU A 1 113 ? 12.203 -1.247 -7.496 1 97.88 113 LEU A N 1
ATOM 949 C CA . LEU A 1 113 ? 11.57 -2.559 -7.523 1 97.88 113 LEU A CA 1
ATOM 950 C C . LEU A 1 113 ? 10.625 -2.68 -8.719 1 97.88 113 LEU A C 1
ATOM 952 O O . LEU A 1 113 ? 9.891 -1.739 -9.031 1 97.88 113 LEU A O 1
ATOM 956 N N . TYR A 1 114 ? 10.703 -3.781 -9.32 1 97.44 114 TYR A N 1
ATOM 957 C CA . TYR A 1 114 ? 9.812 -4.137 -10.422 1 97.44 114 TYR A CA 1
ATOM 958 C C . TYR A 1 114 ? 9.031 -5.406 -10.102 1 97.44 114 TYR A C 1
ATOM 960 O O . TYR A 1 114 ? 9.625 -6.445 -9.797 1 97.44 114 TYR A O 1
ATOM 968 N N . THR A 1 115 ? 7.738 -5.293 -10.141 1 96.12 115 THR A N 1
ATOM 969 C CA . THR A 1 115 ? 6.883 -6.43 -9.82 1 96.12 115 THR A CA 1
ATOM 970 C C . THR A 1 115 ? 5.973 -6.777 -10.992 1 96.12 115 THR A C 1
ATOM 972 O O . THR A 1 115 ? 5.68 -5.922 -11.836 1 96.12 115 THR A O 1
ATOM 975 N N . LEU A 1 116 ? 5.617 -7.938 -10.992 1 93.75 116 LEU A N 1
ATOM 976 C CA . LEU A 1 116 ? 4.602 -8.438 -11.914 1 93.75 116 LEU A CA 1
ATOM 977 C C . LEU A 1 116 ? 3.396 -8.984 -11.148 1 93.75 116 LEU A C 1
ATOM 979 O O . LEU A 1 116 ? 3.557 -9.695 -10.156 1 93.75 116 LEU A O 1
ATOM 983 N N . GLN A 1 117 ? 2.312 -8.578 -11.562 1 88.69 117 GLN A N 1
ATOM 984 C CA . GLN A 1 117 ? 1.039 -9.109 -11.078 1 88.69 117 GLN A CA 1
ATOM 985 C C . GLN A 1 117 ? 0.099 -9.422 -12.242 1 88.69 117 GLN A C 1
ATOM 987 O O . GLN A 1 117 ? -0.544 -8.516 -12.789 1 88.69 117 GLN A O 1
ATOM 992 N N . GLY A 1 118 ? -0.047 -10.648 -12.547 1 81 118 GLY A N 1
ATOM 993 C CA . GLY A 1 118 ? -0.705 -10.977 -13.805 1 81 118 GLY A CA 1
ATOM 994 C C . GLY A 1 118 ? -0.038 -10.336 -15.008 1 81 118 GLY A C 1
ATOM 995 O O . GLY A 1 118 ? 1.139 -10.586 -15.273 1 81 118 GLY A O 1
ATOM 996 N N . ASP A 1 119 ? -0.795 -9.469 -15.672 1 83.88 119 ASP A N 1
ATOM 997 C CA . ASP A 1 119 ? -0.255 -8.805 -16.859 1 83.88 119 ASP A CA 1
ATOM 998 C C . ASP A 1 119 ? 0.165 -7.371 -16.531 1 83.88 119 ASP A C 1
ATOM 1000 O O . ASP A 1 119 ? 0.562 -6.621 -17.438 1 83.88 119 ASP A O 1
ATOM 1004 N N . LYS A 1 120 ? 0.14 -7.141 -15.266 1 88.44 120 LYS A N 1
ATOM 1005 C CA . LYS A 1 120 ? 0.45 -5.766 -14.883 1 88.44 120 LYS A CA 1
ATOM 1006 C C . LYS A 1 120 ? 1.896 -5.641 -14.406 1 88.44 120 LYS A C 1
ATOM 1008 O O . LYS A 1 120 ? 2.363 -6.449 -13.602 1 88.44 120 LYS A O 1
ATOM 1013 N N . GLU A 1 121 ? 2.533 -4.66 -14.953 1 92.94 121 GLU A N 1
ATOM 1014 C CA . GLU A 1 121 ? 3.887 -4.289 -14.555 1 92.94 121 GLU A CA 1
ATOM 1015 C C . GLU A 1 121 ? 3.877 -3.068 -13.641 1 92.94 121 GLU A C 1
ATOM 1017 O O . GLU A 1 121 ? 3.316 -2.027 -13.992 1 92.94 121 GLU A O 1
ATOM 1022 N N . ILE A 1 122 ? 4.52 -3.262 -12.516 1 93.88 122 ILE A N 1
ATOM 1023 C CA . ILE A 1 122 ? 4.516 -2.172 -11.547 1 93.88 122 ILE A CA 1
ATOM 1024 C C . ILE A 1 122 ? 5.945 -1.838 -11.133 1 93.88 122 ILE A C 1
ATOM 1026 O O . ILE A 1 122 ? 6.727 -2.732 -10.805 1 93.88 122 ILE A O 1
ATOM 1030 N N . GLU A 1 123 ? 6.211 -0.582 -11.234 1 95.62 123 GLU A N 1
ATOM 1031 C CA . GLU A 1 123 ? 7.492 -0.08 -10.742 1 95.62 123 GLU A CA 1
ATOM 1032 C C . GLU A 1 123 ? 7.316 0.683 -9.438 1 95.62 123 GLU A C 1
ATOM 1034 O O . GLU A 1 123 ? 6.359 1.439 -9.273 1 95.62 123 GLU A O 1
ATOM 1039 N N . ILE A 1 124 ? 8.219 0.45 -8.547 1 96.81 124 ILE A N 1
ATOM 1040 C CA . ILE A 1 124 ? 8.234 1.132 -7.254 1 96.81 124 ILE A CA 1
ATOM 1041 C C . ILE A 1 124 ? 9.594 1.799 -7.039 1 96.81 124 ILE A C 1
ATOM 1043 O O . ILE A 1 124 ? 10.633 1.159 -7.184 1 96.81 124 ILE A O 1
ATOM 1047 N N . ASN A 1 125 ? 9.539 3.02 -6.746 1 97.56 125 ASN A N 1
ATOM 1048 C CA . ASN A 1 125 ? 10.734 3.771 -6.391 1 97.56 125 ASN A CA 1
ATOM 1049 C C . ASN A 1 125 ? 10.711 4.191 -4.922 1 97.56 125 ASN A C 1
ATOM 1051 O O . ASN A 1 125 ? 9.75 4.797 -4.461 1 97.56 125 ASN A O 1
ATOM 1055 N N . ILE A 1 126 ? 11.797 3.875 -4.254 1 97.81 126 ILE A N 1
ATOM 1056 C CA . ILE A 1 126 ? 11.891 4.145 -2.824 1 97.81 126 ILE A CA 1
ATOM 1057 C C . ILE A 1 126 ? 13.188 4.898 -2.525 1 97.81 126 ILE A C 1
ATOM 1059 O O . ILE A 1 126 ? 14.273 4.441 -2.887 1 97.81 126 ILE A O 1
ATOM 1063 N N . LEU A 1 127 ? 13.07 5.992 -1.979 1 97.06 127 LEU A N 1
ATOM 1064 C CA . LEU A 1 127 ? 14.211 6.68 -1.387 1 97.06 127 LEU A CA 1
ATOM 1065 C C . LEU A 1 127 ? 14.195 6.547 0.133 1 97.06 127 LEU A C 1
ATOM 1067 O O . LEU A 1 127 ? 13.328 7.109 0.801 1 97.06 127 LEU A O 1
ATOM 1071 N N . SER A 1 128 ? 15.133 5.785 0.626 1 96.12 128 SER A N 1
ATOM 1072 C CA . SER A 1 128 ? 15.211 5.535 2.062 1 96.12 128 SER A CA 1
ATOM 1073 C C . SER A 1 128 ? 16.656 5.559 2.553 1 96.12 128 SER A C 1
ATOM 1075 O O . SER A 1 128 ? 17.594 5.57 1.749 1 96.12 128 SER A O 1
ATOM 1077 N N . GLU A 1 129 ? 16.828 5.594 3.861 1 93.69 129 GLU A N 1
ATOM 1078 C CA . GLU A 1 129 ? 18.156 5.633 4.445 1 93.69 129 GLU A CA 1
ATOM 1079 C C . GLU A 1 129 ? 18.75 4.23 4.559 1 93.69 129 GLU A C 1
ATOM 1081 O O . GLU A 1 129 ? 19.969 4.062 4.539 1 93.69 129 GLU A O 1
ATOM 1086 N N . SER A 1 130 ? 17.875 3.236 4.688 1 94.06 130 SER A N 1
ATOM 1087 C CA . SER A 1 130 ? 18.359 1.866 4.805 1 94.06 130 SER A CA 1
ATOM 1088 C C . SER A 1 130 ? 17.281 0.86 4.398 1 94.06 130 SER A C 1
ATOM 1090 O O . SER A 1 130 ? 16.125 1.225 4.223 1 94.06 130 SER A O 1
ATOM 1092 N N . TYR A 1 131 ? 17.781 -0.378 4.207 1 96.75 131 TYR A N 1
ATOM 1093 C CA . TYR A 1 131 ? 16.875 -1.511 4.039 1 96.75 131 TYR A CA 1
ATOM 1094 C C . TYR A 1 131 ? 17.391 -2.738 4.773 1 96.75 131 TYR A C 1
ATOM 1096 O O . TYR A 1 131 ? 18.578 -2.795 5.145 1 96.75 131 TYR A O 1
ATOM 1104 N N . GLU A 1 132 ? 16.531 -3.604 5.027 1 98.06 132 GLU A N 1
ATOM 1105 C CA . GLU A 1 132 ? 16.875 -4.883 5.637 1 98.06 132 GLU A CA 1
ATOM 1106 C C . GLU A 1 132 ? 16.062 -6.02 5.039 1 98.06 132 GLU A C 1
ATOM 1108 O O . GLU A 1 132 ? 14.836 -5.914 4.922 1 98.06 132 GLU A O 1
ATOM 1113 N N . LEU A 1 133 ? 16.781 -7.047 4.645 1 97.06 133 LEU A N 1
ATOM 1114 C CA . LEU A 1 133 ? 16.141 -8.297 4.238 1 97.06 133 LEU A CA 1
ATOM 1115 C C . LEU A 1 133 ? 16.406 -9.398 5.258 1 97.06 133 LEU A C 1
ATOM 1117 O O . LEU A 1 133 ? 17.562 -9.797 5.449 1 97.06 133 LEU A O 1
ATOM 1121 N N . LYS A 1 134 ? 15.391 -9.828 5.859 1 97.12 134 LYS A N 1
ATOM 1122 C CA . LYS A 1 134 ? 15.5 -10.914 6.824 1 97.12 134 LYS A CA 1
ATOM 1123 C C . LYS A 1 134 ? 14.695 -12.133 6.371 1 97.12 134 LYS A C 1
ATOM 1125 O O . LYS A 1 134 ? 13.484 -12.047 6.184 1 97.12 134 LYS A O 1
ATOM 1130 N N . LEU A 1 135 ? 15.367 -13.219 6.238 1 94.69 135 LEU A N 1
ATOM 1131 C CA . LEU A 1 135 ? 14.703 -14.461 5.855 1 94.69 135 LEU A CA 1
ATOM 1132 C C . LEU A 1 135 ? 14.656 -15.438 7.031 1 94.69 135 LEU A C 1
ATOM 1134 O O . LEU A 1 135 ? 15.602 -15.508 7.82 1 94.69 135 LEU A O 1
ATOM 1138 N N . ASN A 1 136 ? 13.547 -16.078 7.074 1 92.12 136 ASN A N 1
ATOM 1139 C CA . ASN A 1 136 ? 13.453 -17.141 8.062 1 92.12 136 ASN A CA 1
ATOM 1140 C C . ASN A 1 136 ? 14.328 -18.344 7.695 1 92.12 136 ASN A C 1
ATOM 1142 O O . ASN A 1 136 ? 14.492 -18.656 6.516 1 92.12 136 ASN A O 1
ATOM 1146 N N . SER A 1 137 ? 14.969 -18.969 8.688 1 84.38 137 SER A N 1
ATOM 1147 C CA . SER A 1 137 ? 15.945 -20.031 8.477 1 84.38 137 SER A CA 1
ATOM 1148 C C . SER A 1 137 ? 15.273 -21.312 7.996 1 84.38 137 SER A C 1
ATOM 1150 O O . SER A 1 137 ? 15.898 -22.141 7.32 1 84.38 137 SER A O 1
ATOM 1152 N N . GLU A 1 138 ? 14.07 -21.531 8.32 1 84.5 138 GLU A N 1
ATOM 1153 C CA . GLU A 1 138 ? 13.398 -22.781 7.961 1 84.5 138 GLU A CA 1
ATOM 1154 C C . GLU A 1 138 ? 12.82 -22.703 6.551 1 84.5 138 GLU A C 1
ATOM 1156 O O . GLU A 1 138 ? 11.992 -21.828 6.262 1 84.5 138 GLU A O 1
ATOM 1161 N N . SER A 1 139 ? 13.414 -23.516 5.781 1 82.31 139 SER A N 1
ATOM 1162 C CA . SER A 1 139 ? 12.852 -23.594 4.438 1 82.31 139 SER A CA 1
ATOM 1163 C C . SER A 1 139 ? 11.742 -24.625 4.367 1 82.31 139 SER A C 1
ATOM 1165 O O . SER A 1 139 ? 11.727 -25.594 5.145 1 82.31 139 SER A O 1
ATOM 1167 N N . LYS A 1 140 ? 10.812 -24.359 3.502 1 84.25 140 LYS A N 1
ATOM 1168 C CA . LYS A 1 140 ? 9.711 -25.281 3.275 1 84.25 140 LYS A CA 1
ATOM 1169 C C . LYS A 1 140 ? 9.625 -25.688 1.806 1 84.25 140 LYS A C 1
ATOM 1171 O O . LYS A 1 140 ? 9.977 -24.906 0.92 1 84.25 140 LYS A O 1
ATOM 1176 N N . PRO A 1 141 ? 9.172 -26.938 1.653 1 81.12 141 PRO A N 1
ATOM 1177 C CA . PRO A 1 141 ? 8.93 -27.312 0.261 1 81.12 141 PRO A CA 1
ATOM 1178 C C . PRO A 1 141 ? 7.797 -26.516 -0.381 1 81.12 141 PRO A C 1
ATOM 1180 O O . PRO A 1 141 ? 6.859 -26.094 0.307 1 81.12 141 PRO A O 1
ATOM 1183 N N . LEU A 1 142 ? 7.973 -26.234 -1.623 1 74.5 142 LEU A N 1
ATOM 1184 C CA . LEU A 1 142 ? 6.984 -25.453 -2.369 1 74.5 142 LEU A CA 1
ATOM 1185 C C . LEU A 1 142 ? 5.594 -26.062 -2.217 1 74.5 142 LEU A C 1
ATOM 1187 O O . LEU A 1 142 ? 4.598 -25.328 -2.193 1 74.5 142 LEU A O 1
ATOM 1191 N N . GLU A 1 143 ? 5.555 -27.375 -2.1 1 73.12 143 GLU A N 1
ATOM 1192 C CA . GLU A 1 143 ? 4.281 -28.094 -1.991 1 73.12 143 GLU A CA 1
ATOM 1193 C C . GLU A 1 143 ? 3.533 -27.688 -0.724 1 73.12 143 GLU A C 1
ATOM 1195 O O . GLU A 1 143 ? 2.307 -27.797 -0.656 1 73.12 143 GLU A O 1
ATOM 1200 N N . ASP A 1 144 ? 4.273 -27.219 0.179 1 73.19 144 ASP A N 1
ATOM 1201 C CA . ASP A 1 144 ? 3.68 -26.844 1.456 1 73.19 144 ASP A CA 1
ATOM 1202 C C . ASP A 1 144 ? 3.105 -25.422 1.396 1 73.19 144 ASP A C 1
ATOM 1204 O O . ASP A 1 144 ? 2.393 -25 2.307 1 73.19 144 ASP A O 1
ATOM 1208 N N . PHE A 1 145 ? 3.633 -24.766 0.361 1 69.88 145 PHE A N 1
ATOM 1209 C CA . PHE A 1 145 ? 3.107 -23.422 0.252 1 69.88 145 PHE A CA 1
ATOM 1210 C C . PHE A 1 145 ? 1.644 -23.438 -0.171 1 69.88 145 PHE A C 1
ATOM 1212 O O . PHE A 1 145 ? 1.312 -23.906 -1.257 1 69.88 145 PHE A O 1
ATOM 1219 N N . LYS A 1 146 ? 0.792 -23.328 0.891 1 62.41 146 LYS A N 1
ATOM 1220 C CA . LYS A 1 146 ? -0.641 -23.266 0.624 1 62.41 146 LYS A CA 1
ATOM 1221 C C . LYS A 1 146 ? -1.021 -21.922 0.014 1 62.41 146 LYS A C 1
ATOM 1223 O O . LYS A 1 146 ? -1.258 -20.938 0.737 1 62.41 146 LYS A O 1
ATOM 1228 N N . GLY A 1 147 ? -0.235 -21.422 -0.506 1 53.97 147 GLY A N 1
ATOM 1229 C CA . GLY A 1 147 ? -0.382 -20.047 -0.917 1 53.97 147 GLY A CA 1
ATOM 1230 C C . GLY A 1 147 ? -1.709 -19.75 -1.593 1 53.97 147 GLY A C 1
ATOM 1231 O O . GLY A 1 147 ? -2.666 -19.328 -0.94 1 53.97 147 GLY A O 1
ATOM 1232 N N . PHE A 1 148 ? -1.755 -19.828 -2.92 1 56.28 148 PHE A N 1
ATOM 1233 C CA . PHE A 1 148 ? -2.551 -19.062 -3.875 1 56.28 148 PHE A CA 1
ATOM 1234 C C . PHE A 1 148 ? -3.98 -19.594 -3.932 1 56.28 148 PHE A C 1
ATOM 1236 O O . PHE A 1 148 ? -4.258 -20.703 -3.471 1 56.28 148 PHE A O 1
ATOM 1243 N N . ASP A 1 149 ? -4.91 -18.672 -4.184 1 52.97 149 ASP A N 1
ATOM 1244 C CA . ASP A 1 149 ? -6.355 -18.875 -4.156 1 52.97 149 ASP A CA 1
ATOM 1245 C C . ASP A 1 149 ? -6.715 -20.312 -4.523 1 52.97 149 ASP A C 1
ATOM 1247 O O . ASP A 1 149 ? -6.484 -20.75 -5.656 1 52.97 149 ASP A O 1
ATOM 1251 N N . ASN A 1 150 ? -6.094 -21.281 -3.732 1 47 150 ASN A N 1
ATOM 1252 C CA . ASN A 1 150 ? -6.621 -22.625 -4.02 1 47 150 ASN A CA 1
ATOM 1253 C C . ASN A 1 150 ? -8.094 -22.734 -3.635 1 47 150 ASN A C 1
ATOM 1255 O O . ASN A 1 150 ? -8.516 -22.188 -2.611 1 47 150 ASN A O 1
ATOM 1259 N N . MET B 1 1 ? -18.969 19.828 -13.852 1 29 1 MET B N 1
ATOM 1260 C CA . MET B 1 1 ? -20.266 19.266 -13.508 1 29 1 MET B CA 1
ATOM 1261 C C . MET B 1 1 ? -20.219 17.734 -13.492 1 29 1 MET B C 1
ATOM 1263 O O . MET B 1 1 ? -19.891 17.109 -14.5 1 29 1 MET B O 1
ATOM 1267 N N . ALA B 1 2 ? -19.922 16.969 -12.422 1 39.75 2 ALA B N 1
ATOM 1268 C CA . ALA B 1 2 ? -19.859 15.508 -12.445 1 39.75 2 ALA B CA 1
ATOM 1269 C C . ALA B 1 2 ? -21.062 14.922 -13.195 1 39.75 2 ALA B C 1
ATOM 1271 O O . ALA B 1 2 ? -22.172 15.445 -13.102 1 39.75 2 ALA B O 1
ATOM 1272 N N . THR B 1 3 ? -20.938 14.125 -14.141 1 44.69 3 THR B N 1
ATOM 1273 C CA . THR B 1 3 ? -22.109 13.461 -14.688 1 44.69 3 THR B CA 1
ATOM 1274 C C . THR B 1 3 ? -22.906 12.766 -13.586 1 44.69 3 THR B C 1
ATOM 1276 O O . THR B 1 3 ? -22.359 12.438 -12.531 1 4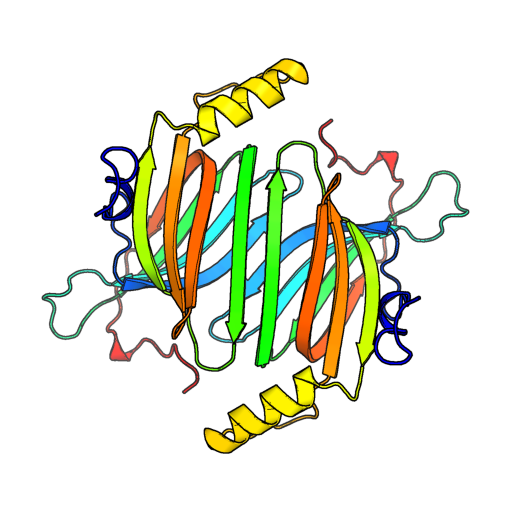4.69 3 THR B O 1
ATOM 1279 N N . GLU B 1 4 ? -24.188 12.719 -13.695 1 52.06 4 GLU B N 1
ATOM 1280 C CA . GLU B 1 4 ? -25.125 12.031 -12.812 1 52.06 4 GLU B CA 1
ATOM 1281 C C . GLU B 1 4 ? -24.5 10.781 -12.203 1 52.06 4 GLU B C 1
ATOM 1283 O O . GLU B 1 4 ? -24.734 10.461 -11.039 1 52.06 4 GLU B O 1
ATOM 1288 N N . SER B 1 5 ? -23.531 10.078 -12.984 1 59.41 5 SER B N 1
ATOM 1289 C CA . SER B 1 5 ? -22.984 8.766 -12.672 1 59.41 5 SER B CA 1
ATOM 1290 C C . SER B 1 5 ? -21.844 8.867 -11.664 1 59.41 5 SER B C 1
ATOM 1292 O O . SER B 1 5 ? -21.391 7.855 -11.133 1 59.41 5 SER B O 1
ATOM 1294 N N . GLU B 1 6 ? -21.422 10.102 -11.398 1 70.12 6 GLU B N 1
ATOM 1295 C CA . GLU B 1 6 ? -20.297 10.242 -10.484 1 70.12 6 GLU B CA 1
ATOM 1296 C C . GLU B 1 6 ? -20.656 11.133 -9.289 1 70.12 6 GLU B C 1
ATOM 1298 O O . GLU B 1 6 ? -19.766 11.68 -8.633 1 70.12 6 GLU B O 1
ATOM 1303 N N . GLU B 1 7 ? -21.906 11.211 -8.93 1 83.75 7 GLU B N 1
ATOM 1304 C CA . GLU B 1 7 ? -22.375 12.031 -7.82 1 83.75 7 GLU B CA 1
ATOM 1305 C C . GLU B 1 7 ? -21.875 11.5 -6.48 1 83.75 7 GLU B C 1
ATOM 1307 O O . GLU B 1 7 ? -21.672 12.273 -5.539 1 83.75 7 GLU B O 1
ATOM 1312 N N . TYR B 1 8 ? -21.578 10.227 -6.504 1 92.31 8 TYR B N 1
ATOM 1313 C CA . TYR B 1 8 ? -21.188 9.625 -5.238 1 92.31 8 TYR B CA 1
ATOM 1314 C C . TYR B 1 8 ? -19.812 10.117 -4.797 1 92.31 8 TYR B C 1
ATOM 1316 O O . TYR B 1 8 ? -19.453 10.016 -3.621 1 92.31 8 TYR B O 1
ATOM 1324 N N . LYS B 1 9 ? -19.062 10.672 -5.641 1 93.31 9 LYS B N 1
ATOM 1325 C CA . LYS B 1 9 ? -17.688 11.039 -5.359 1 93.31 9 LYS B CA 1
ATOM 1326 C C . LYS B 1 9 ? -17.609 12.219 -4.398 1 93.31 9 LYS B C 1
ATOM 1328 O O . LYS B 1 9 ? -16.531 12.523 -3.859 1 93.31 9 LYS B O 1
ATOM 1333 N N . GLU B 1 10 ? -18.703 12.859 -4.137 1 94 10 GLU B N 1
ATOM 1334 C CA . GLU B 1 10 ? -18.719 13.984 -3.211 1 94 10 GLU B CA 1
ATOM 1335 C C . GLU B 1 10 ? -19.203 13.562 -1.825 1 94 10 GLU B C 1
ATOM 1337 O O . GLU B 1 10 ? -19.156 14.352 -0.879 1 94 10 GLU B O 1
ATOM 1342 N N . ASN B 1 11 ? -19.578 12.328 -1.67 1 96 11 ASN B N 1
ATOM 1343 C CA . ASN B 1 11 ? -20.141 11.82 -0.42 1 96 11 ASN B CA 1
ATOM 1344 C C . ASN B 1 11 ? -19.031 11.531 0.603 1 96 11 ASN B C 1
ATOM 1346 O O . ASN B 1 11 ? -17.859 11.523 0.263 1 96 11 ASN B O 1
ATOM 1350 N N . ASP B 1 12 ? -19.516 11.367 1.802 1 96.38 12 ASP B N 1
ATOM 1351 C CA . ASP B 1 12 ? -18.734 10.789 2.891 1 96.38 12 ASP B CA 1
ATOM 1352 C C . ASP B 1 12 ? -19.531 9.742 3.658 1 96.38 12 ASP B C 1
ATOM 1354 O O . ASP B 1 12 ? -19.766 9.898 4.859 1 96.38 12 ASP B O 1
ATOM 1358 N N . ASP B 1 13 ? -19.75 8.641 2.973 1 97.38 13 ASP B N 1
ATOM 1359 C CA . ASP B 1 13 ? -20.656 7.617 3.504 1 97.38 13 ASP B CA 1
ATOM 1360 C C . ASP B 1 13 ? -20.031 6.91 4.703 1 97.38 13 ASP B C 1
ATOM 1362 O O . ASP B 1 13 ? -20.734 6.391 5.566 1 97.38 13 ASP B O 1
ATOM 1366 N N . LEU B 1 14 ? -18.703 6.895 4.812 1 96.81 14 LEU B N 1
ATOM 1367 C CA . LEU B 1 14 ? -18.047 6.18 5.898 1 96.81 14 LEU B CA 1
ATOM 1368 C C . LEU B 1 14 ? -17.703 7.129 7.043 1 96.81 14 LEU B C 1
ATOM 1370 O O . LEU B 1 14 ? -17.172 6.699 8.07 1 96.81 14 LEU B O 1
ATOM 1374 N N . GLY B 1 15 ? -17.922 8.43 6.84 1 94.94 15 GLY B N 1
ATOM 1375 C CA . GLY B 1 15 ? -17.625 9.406 7.875 1 94.94 15 GLY B CA 1
ATOM 1376 C C . GLY B 1 15 ? -16.141 9.562 8.148 1 94.94 15 GLY B C 1
ATOM 1377 O O . GLY B 1 15 ? -15.719 9.594 9.305 1 94.94 15 GLY B O 1
ATOM 1378 N N . LEU B 1 16 ? -15.422 9.664 7.074 1 95.81 16 LEU B N 1
ATOM 1379 C CA . LEU B 1 16 ? -13.969 9.648 7.227 1 95.81 16 LEU B CA 1
ATOM 1380 C C . LEU B 1 16 ? -13.383 11.039 6.977 1 95.81 16 LEU B C 1
ATOM 1382 O O . LEU B 1 16 ? -12.164 11.219 7.043 1 95.81 16 LEU B O 1
ATOM 1386 N N . TYR B 1 17 ? -14.188 12.008 6.777 1 94.31 17 TYR B N 1
ATOM 1387 C CA . TYR B 1 17 ? -13.711 13.352 6.461 1 94.31 17 TYR B CA 1
ATOM 1388 C C . TYR B 1 17 ? -12.672 13.812 7.477 1 94.31 17 TYR B C 1
ATOM 1390 O O . TYR B 1 17 ? -12.906 13.75 8.688 1 94.31 17 TYR B O 1
ATOM 1398 N N . LEU B 1 18 ? -11.453 14.164 6.988 1 91.94 18 LEU B N 1
ATOM 1399 C CA . LEU B 1 18 ? -10.328 14.719 7.746 1 91.94 18 LEU B CA 1
ATOM 1400 C C . LEU B 1 18 ? -9.68 13.641 8.609 1 91.94 18 LEU B C 1
ATOM 1402 O O . LEU B 1 18 ? -8.945 13.961 9.547 1 91.94 18 LEU B O 1
ATOM 1406 N N . THR B 1 19 ? -9.945 12.398 8.297 1 93.44 19 THR B N 1
ATOM 1407 C CA . THR B 1 19 ? -9.305 11.289 8.992 1 93.44 19 THR B CA 1
ATOM 1408 C C . THR B 1 19 ? -7.906 11.039 8.438 1 93.44 19 THR B C 1
ATOM 1410 O O . THR B 1 19 ? -7.742 10.844 7.23 1 93.44 19 THR B O 1
ATOM 1413 N N . LEU B 1 20 ? -6.961 10.977 9.297 1 92.88 20 LEU B N 1
ATOM 1414 C CA . LEU B 1 20 ? -5.578 10.75 8.898 1 92.88 20 LEU B CA 1
ATOM 1415 C C . LEU B 1 20 ? -5.281 9.258 8.789 1 92.88 20 LEU B C 1
ATOM 1417 O O . LEU B 1 20 ? -5.793 8.461 9.578 1 92.88 20 LEU B O 1
ATOM 1421 N N . ILE B 1 21 ? -4.441 8.945 7.871 1 95.06 21 ILE B N 1
ATOM 1422 C CA . ILE B 1 21 ? -3.98 7.574 7.699 1 95.06 21 ILE B CA 1
ATOM 1423 C C . ILE B 1 21 ? -2.576 7.43 8.281 1 95.06 21 ILE B C 1
ATOM 1425 O O . ILE B 1 21 ? -1.638 8.086 7.828 1 95.06 21 ILE B O 1
ATOM 1429 N N . GLN B 1 22 ? -2.422 6.586 9.25 1 93.5 22 GLN B N 1
ATOM 1430 C CA . GLN B 1 22 ? -1.114 6.328 9.844 1 93.5 22 GLN B CA 1
ATOM 1431 C C . GLN B 1 22 ? -0.353 5.262 9.062 1 93.5 22 GLN B C 1
ATOM 1433 O O . GLN B 1 22 ? 0.86 5.375 8.867 1 93.5 22 GLN B O 1
ATOM 1438 N N . ASN B 1 23 ? -1.028 4.246 8.727 1 95.31 23 ASN B N 1
ATOM 1439 C CA . ASN B 1 23 ? -0.429 3.213 7.883 1 95.31 23 ASN B CA 1
ATOM 1440 C C . ASN B 1 23 ? -1.489 2.441 7.102 1 95.31 23 ASN B C 1
ATOM 1442 O O . ASN B 1 23 ? -2.676 2.504 7.43 1 95.31 23 ASN B O 1
ATOM 1446 N N . VAL B 1 24 ? -1.088 1.828 6.055 1 97.25 24 VAL B N 1
ATOM 1447 C CA . VAL B 1 24 ? -1.928 0.995 5.199 1 97.25 24 VAL B CA 1
ATOM 1448 C C . VAL B 1 24 ? -1.273 -0.371 5.004 1 97.25 24 VAL B C 1
ATOM 1450 O O . VAL B 1 24 ? -0.075 -0.458 4.727 1 97.25 24 VAL B O 1
ATOM 1453 N N . ASN B 1 25 ? -2.049 -1.413 5.211 1 97.56 25 ASN B N 1
ATOM 1454 C CA . ASN B 1 25 ? -1.594 -2.785 5.008 1 97.56 25 ASN B CA 1
ATOM 1455 C C . ASN B 1 25 ? -2.467 -3.52 3.996 1 97.56 25 ASN B C 1
ATOM 1457 O O . ASN B 1 25 ? -3.67 -3.676 4.203 1 97.56 25 ASN B O 1
ATOM 1461 N N . MET B 1 26 ? -1.902 -3.9 2.904 1 96.94 26 MET B N 1
ATOM 1462 C CA . MET B 1 26 ? -2.582 -4.711 1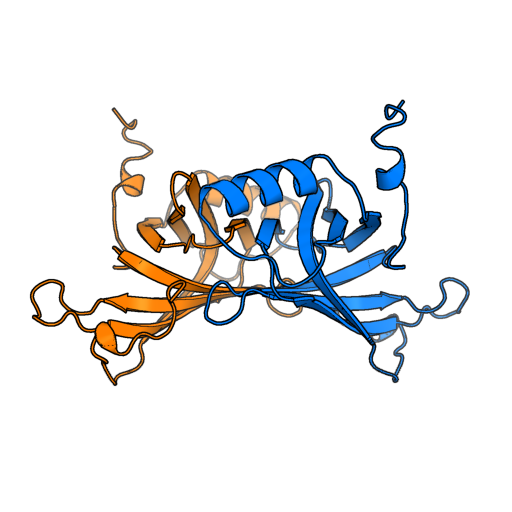.898 1 96.94 26 MET B CA 1
ATOM 1463 C C . MET B 1 26 ? -2.076 -6.148 1.926 1 96.94 26 MET B C 1
ATOM 1465 O O . MET B 1 26 ? -0.883 -6.395 1.745 1 96.94 26 MET B O 1
ATOM 1469 N N . THR B 1 27 ? -2.982 -7.043 2.137 1 95.19 27 THR B N 1
ATOM 1470 C CA . THR B 1 27 ? -2.648 -8.461 2.162 1 95.19 27 THR B CA 1
ATOM 1471 C C . THR B 1 27 ? -3.17 -9.164 0.911 1 95.19 27 THR B C 1
ATOM 1473 O O . THR B 1 27 ? -4.348 -9.039 0.567 1 95.19 27 THR B O 1
ATOM 1476 N N . PHE B 1 28 ? -2.322 -9.844 0.299 1 92.56 28 PHE B N 1
ATOM 1477 C CA . PHE B 1 28 ? -2.67 -10.586 -0.907 1 92.56 28 PHE B CA 1
ATOM 1478 C C . PHE B 1 28 ? -2.912 -12.055 -0.586 1 92.56 28 PHE B C 1
ATOM 1480 O O . PHE B 1 28 ? -3.637 -12.742 -1.308 1 92.56 28 PHE B O 1
ATOM 1487 N N . ASN B 1 29 ? -2.201 -12.508 0.377 1 87.94 29 ASN B N 1
ATOM 1488 C CA . ASN B 1 29 ? -2.25 -13.891 0.835 1 87.94 29 ASN B CA 1
ATOM 1489 C C . ASN B 1 29 ? -2.029 -13.992 2.342 1 87.94 29 ASN B C 1
ATOM 1491 O O . ASN B 1 29 ? -1.245 -13.234 2.91 1 87.94 29 ASN B O 1
ATOM 1495 N N . PRO B 1 30 ? -2.787 -14.922 2.984 1 83.12 30 PRO B N 1
ATOM 1496 C CA . PRO B 1 30 ? -3.764 -15.891 2.486 1 83.12 30 PRO B CA 1
ATOM 1497 C C . PRO B 1 30 ? -5.145 -15.281 2.266 1 83.12 30 PRO B C 1
ATOM 1499 O O . PRO B 1 30 ? -5.918 -15.773 1.442 1 83.12 30 PRO B O 1
ATOM 1502 N N . GLU B 1 31 ? -5.41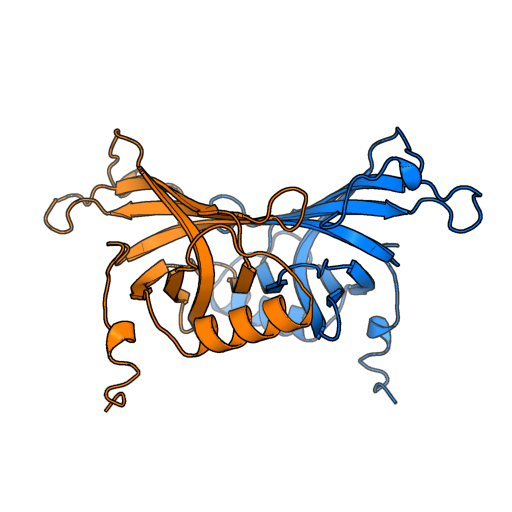8 -14.234 3.172 1 87 31 GLU B N 1
ATOM 1503 C CA . GLU B 1 31 ? -6.707 -13.562 3.023 1 87 31 GLU B CA 1
ATOM 1504 C C . GLU B 1 31 ? -6.527 -12.148 2.477 1 87 31 GLU B C 1
ATOM 1506 O O . GLU B 1 31 ? -5.758 -11.352 3.023 1 87 31 GLU B O 1
ATOM 1511 N N . ARG B 1 32 ? -7.227 -11.906 1.458 1 92.12 32 ARG B N 1
ATOM 1512 C CA . ARG B 1 32 ? -7.105 -10.578 0.855 1 92.12 32 ARG B CA 1
ATOM 1513 C C . ARG B 1 32 ? -7.828 -9.531 1.691 1 92.12 32 ARG B C 1
ATOM 1515 O O . ARG B 1 32 ? -9.055 -9.555 1.808 1 92.12 32 ARG B O 1
ATOM 1522 N N . GLU B 1 33 ? -7.016 -8.633 2.193 1 96 33 GLU B N 1
ATOM 1523 C CA . GLU B 1 33 ? -7.516 -7.605 3.098 1 96 33 GLU B CA 1
ATOM 1524 C C . GLU B 1 33 ? -6.766 -6.289 2.91 1 96 33 GLU B C 1
ATOM 1526 O O . GLU B 1 33 ? -5.605 -6.285 2.49 1 96 33 GLU B O 1
ATOM 1531 N N . LEU B 1 34 ? -7.449 -5.254 3.162 1 98.06 34 LEU B N 1
ATOM 1532 C CA . LEU B 1 34 ? -6.871 -3.916 3.238 1 98.06 34 LEU B CA 1
ATOM 1533 C C . LEU B 1 34 ? -7.191 -3.262 4.578 1 98.06 34 LEU B C 1
ATOM 1535 O O . LEU B 1 34 ? -8.359 -3.164 4.965 1 98.06 34 LEU B O 1
ATOM 1539 N N . VAL B 1 35 ? -6.18 -2.836 5.242 1 98.44 35 VAL B N 1
ATOM 1540 C CA . VAL B 1 35 ? -6.367 -2.264 6.57 1 98.44 35 VAL B CA 1
ATOM 1541 C C . VAL B 1 35 ? -5.727 -0.877 6.629 1 98.44 35 VAL B C 1
ATOM 1543 O O . VAL B 1 35 ? -4.562 -0.708 6.262 1 98.44 35 VAL B O 1
ATOM 1546 N N . PHE B 1 36 ? -6.422 0.056 7.055 1 98.06 36 PHE B N 1
ATOM 1547 C CA . PHE B 1 36 ? -5.926 1.382 7.398 1 98.06 36 PHE B CA 1
ATOM 1548 C C . PHE B 1 36 ? -5.926 1.587 8.906 1 98.06 36 PHE B C 1
ATOM 1550 O O . PHE B 1 36 ? -6.961 1.439 9.562 1 98.06 36 PHE B O 1
ATOM 1557 N N . ASN B 1 37 ? -4.82 1.874 9.453 1 96.62 37 ASN B N 1
ATOM 1558 C CA . ASN B 1 37 ? -4.801 2.492 10.773 1 96.62 37 ASN B CA 1
ATOM 1559 C C . ASN B 1 37 ? -4.98 4.008 10.688 1 96.62 37 ASN B C 1
ATOM 1561 O O . ASN B 1 37 ? -4.281 4.676 9.922 1 96.62 37 ASN B O 1
ATOM 1565 N N . ILE B 1 38 ? -5.895 4.477 11.523 1 95 38 ILE B N 1
ATOM 1566 C CA . ILE B 1 38 ? -6.312 5.848 11.258 1 95 38 ILE B CA 1
ATOM 1567 C C . ILE B 1 38 ? -6.352 6.641 12.555 1 95 38 ILE B C 1
ATOM 1569 O O . ILE B 1 38 ? -6.348 6.062 13.648 1 95 38 ILE B O 1
ATOM 1573 N N . VAL B 1 39 ? -6.332 7.918 12.422 1 92 39 VAL B N 1
ATOM 1574 C CA . VAL B 1 39 ? -6.617 8.922 13.438 1 92 39 VAL B CA 1
ATOM 1575 C C . VAL B 1 39 ? -7.809 9.781 13 1 92 39 VAL B C 1
ATOM 1577 O O . VAL B 1 39 ? -7.699 10.578 12.07 1 92 39 VAL B O 1
ATOM 1580 N N . LYS B 1 40 ? -8.859 9.578 13.703 1 91.88 40 LYS B N 1
ATOM 1581 C CA . LYS B 1 40 ? -10.109 10.203 13.281 1 91.88 40 LYS B CA 1
ATOM 1582 C C . LYS B 1 40 ? -10.531 11.305 14.25 1 91.88 40 LYS B C 1
ATOM 1584 O O . LYS B 1 40 ? -10.672 11.07 15.445 1 91.88 40 LYS B O 1
ATOM 1589 N N . PRO B 1 41 ? -10.773 12.43 13.688 1 88.75 41 PRO B N 1
ATOM 1590 C CA . PRO B 1 41 ? -11.328 13.484 14.547 1 88.75 41 PRO B CA 1
ATOM 1591 C C . PRO B 1 41 ? -12.758 13.188 15 1 88.75 41 PRO B C 1
ATOM 1593 O O . PRO B 1 41 ? -13.547 12.625 14.234 1 88.75 41 PRO B O 1
ATOM 1596 N N . LEU B 1 42 ? -13.102 13.375 16.219 1 81.12 42 LEU B N 1
ATOM 1597 C CA . LEU B 1 42 ? -14.422 13.102 16.766 1 81.12 42 LEU B CA 1
ATOM 1598 C C . LEU B 1 42 ? -15.406 14.203 16.406 1 81.12 42 LEU B C 1
ATOM 1600 O O . LEU B 1 42 ? -16.453 13.93 15.812 1 81.12 42 LEU B O 1
ATOM 1604 N N . ASN B 1 43 ? -15.344 15.266 17.078 1 74.69 43 ASN B N 1
ATOM 1605 C CA . ASN B 1 43 ? -16.219 16.422 16.891 1 74.69 43 ASN B CA 1
ATOM 1606 C C . ASN B 1 43 ? -15.43 17.688 16.562 1 74.69 43 ASN B C 1
ATOM 1608 O O . ASN B 1 43 ? -14.648 18.156 17.391 1 74.69 43 ASN B O 1
ATOM 1612 N N . PHE B 1 44 ? -15.641 18.125 15.344 1 74.5 44 PHE B N 1
ATOM 1613 C CA . PHE B 1 44 ? -14.891 19.281 14.852 1 74.5 44 PHE B CA 1
ATOM 1614 C C . PHE B 1 44 ? -15.211 20.531 15.664 1 74.5 44 PHE B C 1
ATOM 1616 O O . PHE B 1 44 ? -14.469 21.516 15.625 1 74.5 44 PHE B O 1
ATOM 1623 N N . ASN B 1 45 ? -16.281 20.453 16.516 1 75.06 45 ASN B N 1
ATOM 1624 C CA . ASN B 1 45 ? -16.672 21.594 17.328 1 75.06 45 ASN B CA 1
ATOM 1625 C C . ASN B 1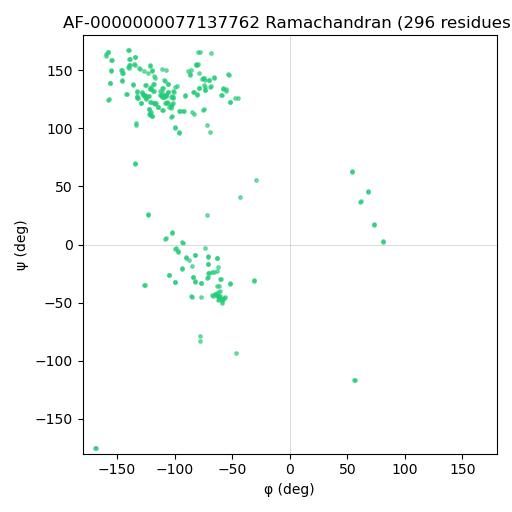 45 ? -15.969 21.594 18.688 1 75.06 45 ASN B C 1
ATOM 1627 O O . ASN B 1 45 ? -15.992 22.594 19.406 1 75.06 45 ASN B O 1
ATOM 1631 N N . ASP B 1 46 ? -15.352 20.531 19.016 1 74.69 46 ASP B N 1
ATOM 1632 C CA . ASP B 1 46 ? -14.656 20.438 20.297 1 74.69 46 ASP B CA 1
ATOM 1633 C C . ASP B 1 46 ? -13.367 21.266 20.281 1 74.69 46 ASP B C 1
ATOM 1635 O O . ASP B 1 46 ? -12.68 21.328 19.25 1 74.69 46 ASP B O 1
ATOM 1639 N N . LYS B 1 47 ? -13.203 22.016 21.312 1 74.31 47 LYS B N 1
ATOM 1640 C CA . LYS B 1 47 ? -11.945 22.734 21.516 1 74.31 47 LYS B CA 1
ATOM 1641 C C . LYS B 1 47 ? -11.312 22.359 22.844 1 74.31 47 LYS B C 1
ATOM 1643 O O . LYS B 1 47 ? -11.883 22.609 23.922 1 74.31 47 LYS B O 1
ATOM 1648 N N . PRO B 1 48 ? -10.156 21.656 22.75 1 75.5 48 PRO B N 1
ATOM 1649 C CA . PRO B 1 48 ? -9.344 21.312 21.578 1 75.5 48 PRO B CA 1
ATOM 1650 C C . PRO B 1 48 ? -9.891 20.125 20.797 1 75.5 48 PRO B C 1
ATOM 1652 O O . PRO B 1 48 ? -10.656 19.328 21.344 1 75.5 48 PRO B O 1
ATOM 1655 N N . LEU B 1 49 ? -9.539 20.109 19.562 1 79.62 49 LEU B N 1
ATOM 1656 C CA . LEU B 1 49 ? -9.953 18.984 18.734 1 79.62 49 LEU B CA 1
ATOM 1657 C C . LEU B 1 49 ? -9.516 17.656 19.344 1 79.62 49 LEU B C 1
ATOM 1659 O O . LEU B 1 49 ? -8.406 17.547 19.875 1 79.62 49 LEU B O 1
ATOM 1663 N N . LYS B 1 50 ? -10.461 16.75 19.391 1 86.38 50 LYS B N 1
ATOM 1664 C CA . LYS B 1 50 ? -10.172 15.406 19.891 1 86.38 50 LYS B CA 1
ATOM 1665 C C . LYS B 1 50 ? -10.156 14.383 18.75 1 86.38 50 LYS B C 1
ATOM 1667 O O . LYS B 1 50 ? -10.781 14.602 17.719 1 86.38 50 LYS B O 1
ATOM 1672 N N . TRP B 1 51 ? -9.344 13.422 19.016 1 87.88 51 TRP B N 1
ATOM 1673 C CA . TRP B 1 51 ? -9.266 12.367 18 1 87.88 51 TRP B CA 1
ATOM 1674 C C . TRP B 1 51 ? -9.305 10.984 18.656 1 87.88 51 TRP B C 1
ATOM 1676 O O . TRP B 1 51 ? -8.969 10.844 19.844 1 87.88 51 TRP B O 1
ATOM 1686 N N . ASN B 1 52 ? -9.758 10.055 17.812 1 90.5 52 ASN B N 1
ATOM 1687 C CA . ASN B 1 52 ? -9.656 8.633 18.125 1 90.5 52 ASN B CA 1
ATOM 1688 C C . ASN B 1 52 ? -8.781 7.895 17.109 1 90.5 52 ASN B C 1
ATOM 1690 O O . ASN B 1 52 ? -8.805 8.211 15.922 1 90.5 52 ASN B O 1
ATOM 1694 N N . THR B 1 53 ? -7.988 7.027 17.688 1 92.25 53 THR B N 1
ATOM 1695 C CA . THR B 1 53 ? -7.348 6.082 16.781 1 92.25 53 THR B CA 1
ATOM 1696 C C . THR B 1 53 ? -8.297 4.934 16.438 1 92.25 53 THR B C 1
ATOM 1698 O O . THR B 1 53 ? -9.242 4.668 17.172 1 92.25 53 THR B O 1
ATOM 1701 N N . GLY B 1 54 ? -8.086 4.312 15.32 1 95.31 54 GLY B N 1
ATOM 1702 C CA . GLY B 1 54 ? -8.93 3.197 14.922 1 95.31 54 GLY B CA 1
ATOM 1703 C C . GLY B 1 54 ? -8.375 2.43 13.734 1 95.31 54 GLY B C 1
ATOM 1704 O O . GLY B 1 54 ? -7.227 2.635 13.336 1 95.31 54 GLY B O 1
ATOM 1705 N N . LYS B 1 55 ? -9.219 1.492 13.344 1 97.75 55 LYS B N 1
ATOM 1706 C CA . LYS B 1 55 ? -8.875 0.634 12.211 1 97.75 55 LYS B CA 1
ATOM 1707 C C . LYS B 1 55 ? -10.039 0.524 11.234 1 97.75 55 LYS B C 1
ATOM 1709 O O . LYS B 1 55 ? -11.18 0.296 11.641 1 97.75 55 LYS B O 1
ATOM 1714 N N . LEU B 1 56 ? -9.75 0.835 9.977 1 98.62 56 LEU B N 1
ATOM 1715 C CA . LEU B 1 56 ? -10.656 0.571 8.867 1 98.62 56 LEU B CA 1
ATOM 1716 C C . LEU B 1 56 ? -10.203 -0.646 8.07 1 98.62 56 LEU B C 1
ATOM 1718 O O . LEU B 1 56 ? -9.109 -0.644 7.5 1 98.62 56 LEU B O 1
ATOM 1722 N N . THR B 1 57 ? -11.055 -1.69 8.047 1 98.62 57 THR B N 1
ATOM 1723 C CA . THR B 1 57 ? -10.68 -2.959 7.43 1 98.62 57 THR B CA 1
ATOM 1724 C C . THR B 1 57 ? -11.664 -3.336 6.324 1 98.62 57 THR B C 1
ATOM 1726 O O . THR B 1 57 ? -12.875 -3.307 6.527 1 98.62 57 THR B O 1
ATOM 1729 N N . PHE B 1 58 ? -11.133 -3.625 5.152 1 98.06 58 PHE B N 1
ATOM 1730 C CA . PHE B 1 58 ? -11.891 -4.25 4.078 1 98.06 58 PHE B CA 1
ATOM 1731 C C . PHE B 1 58 ? -11.492 -5.715 3.916 1 98.06 58 PHE B C 1
ATOM 1733 O O . PHE B 1 58 ? -10.312 -6.031 3.797 1 98.06 58 PHE B O 1
ATOM 1740 N N . LYS B 1 59 ? -12.5 -6.578 3.859 1 94.75 59 LYS B N 1
ATOM 1741 C CA . LYS B 1 59 ? -12.227 -8.008 3.895 1 94.75 59 LYS B CA 1
ATOM 1742 C C . LYS B 1 59 ? -12.727 -8.703 2.629 1 94.75 59 LYS B C 1
ATOM 1744 O O . LYS B 1 59 ? -13.727 -8.281 2.045 1 94.75 59 LYS B O 1
ATOM 1749 N N . ASN B 1 60 ? -11.969 -9.805 2.293 1 92.12 60 ASN B N 1
ATOM 1750 C CA . ASN B 1 60 ? -12.305 -10.594 1.112 1 92.12 60 ASN B CA 1
ATOM 1751 C C . ASN B 1 60 ? -12.398 -9.719 -0.136 1 92.12 60 ASN B C 1
ATOM 1753 O O . ASN B 1 60 ? -13.445 -9.664 -0.783 1 92.12 60 ASN B O 1
ATOM 1757 N N . ILE B 1 61 ? -11.305 -9.164 -0.449 1 94.31 61 ILE B N 1
ATOM 1758 C CA . ILE B 1 61 ? -11.18 -8.211 -1.549 1 94.31 61 ILE B CA 1
ATOM 1759 C C . ILE B 1 61 ? -11.117 -8.961 -2.877 1 94.31 61 ILE B C 1
ATOM 1761 O O . ILE B 1 61 ? -10.359 -9.93 -3.014 1 94.31 61 ILE B O 1
ATOM 1765 N N . HIS B 1 62 ? -11.852 -8.484 -3.781 1 93.12 62 HIS B N 1
ATOM 1766 C CA . HIS B 1 62 ? -11.82 -9.031 -5.133 1 93.12 62 HIS B CA 1
ATOM 1767 C C . HIS B 1 62 ? -11.07 -8.102 -6.086 1 93.12 62 HIS B C 1
ATOM 1769 O O . HIS B 1 62 ? -10.547 -8.547 -7.109 1 93.12 62 HIS B O 1
ATOM 1775 N N . PHE B 1 63 ? -11.125 -6.832 -5.656 1 94.12 63 PHE B N 1
ATOM 1776 C CA . PHE B 1 63 ? -10.391 -5.836 -6.426 1 94.12 63 PHE B CA 1
ATOM 1777 C C . PHE B 1 63 ? -10.047 -4.629 -5.559 1 94.12 63 PHE B C 1
ATOM 1779 O O . PHE B 1 63 ? -10.875 -4.168 -4.773 1 94.12 63 PHE B O 1
ATOM 1786 N N . CYS B 1 64 ? -8.859 -4.121 -5.719 1 96.12 64 CYS B N 1
ATOM 1787 C CA . CYS B 1 64 ? -8.453 -2.877 -5.078 1 96.12 64 CYS B CA 1
ATOM 1788 C C . CYS B 1 64 ? -7.289 -2.236 -5.824 1 96.12 64 CYS B C 1
ATOM 1790 O O . CYS B 1 64 ? -6.277 -2.893 -6.086 1 96.12 64 CYS B O 1
ATOM 1792 N N . ASP B 1 65 ? -7.453 -1.062 -6.203 1 93.88 65 ASP B N 1
ATOM 1793 C CA . ASP B 1 65 ? -6.344 -0.285 -6.75 1 93.88 65 ASP B CA 1
ATOM 1794 C C . ASP B 1 65 ? -5.758 0.649 -5.695 1 93.88 65 ASP B C 1
ATOM 1796 O O . ASP B 1 65 ? -6.336 1.696 -5.395 1 93.88 65 ASP B O 1
ATOM 1800 N N . LEU B 1 66 ? -4.734 0.301 -5.152 1 92.62 66 LEU B N 1
ATOM 1801 C CA . LEU B 1 66 ? -4.117 1.069 -4.078 1 92.62 66 LEU B CA 1
ATOM 1802 C C . LEU B 1 66 ? -2.924 1.868 -4.598 1 92.62 66 LEU B C 1
ATOM 1804 O O . LEU B 1 66 ? -1.989 1.299 -5.164 1 92.62 66 LEU B O 1
ATOM 1808 N N . GLN B 1 67 ? -2.996 3.092 -4.449 1 91.06 67 GLN B N 1
ATOM 1809 C CA . GLN B 1 67 ? -1.883 3.979 -4.777 1 91.06 67 GLN B CA 1
ATOM 1810 C C . GLN B 1 67 ? -1.619 4.969 -3.648 1 91.06 67 GLN B C 1
ATOM 1812 O O . GLN B 1 67 ? -2.541 5.633 -3.168 1 91.06 67 GLN B O 1
ATOM 1817 N N . PHE B 1 68 ? -0.4 4.977 -3.221 1 90.62 68 PHE B N 1
ATOM 1818 C CA . PHE B 1 68 ? 0.014 5.977 -2.246 1 90.62 68 PHE B CA 1
ATOM 1819 C C . PHE B 1 68 ? 1.41 6.5 -2.564 1 90.62 68 PHE B C 1
ATOM 1821 O O . PHE B 1 68 ? 2.205 5.805 -3.203 1 90.62 68 PHE B O 1
ATOM 1828 N N . ILE B 1 69 ? 1.558 7.633 -2.174 1 89.12 69 ILE B N 1
ATOM 1829 C CA . ILE B 1 69 ? 2.883 8.242 -2.184 1 89.12 69 ILE B CA 1
ATOM 1830 C C . ILE B 1 69 ? 3.314 8.562 -0.752 1 89.12 69 ILE B C 1
ATOM 1832 O O . ILE B 1 69 ? 2.574 9.195 0 1 89.12 69 ILE B O 1
ATOM 1836 N N . ASN B 1 70 ? 4.426 8 -0.339 1 90.31 70 ASN B N 1
ATOM 1837 C CA . ASN B 1 70 ? 5.035 8.352 0.941 1 90.31 70 ASN B CA 1
ATOM 1838 C C . ASN B 1 70 ? 6.133 9.398 0.774 1 90.31 70 ASN B C 1
ATOM 1840 O O . ASN B 1 70 ? 7.242 9.078 0.342 1 90.31 70 ASN B O 1
ATOM 1844 N N . GLU B 1 71 ? 5.742 10.516 0.995 1 87.88 71 GLU B N 1
ATOM 1845 C CA . GLU B 1 71 ? 6.676 11.633 0.881 1 87.88 71 GLU B CA 1
ATOM 1846 C C . GLU B 1 71 ? 6.852 12.344 2.221 1 87.88 71 GLU B C 1
ATOM 1848 O O . GLU B 1 71 ? 5.887 12.531 2.961 1 87.88 71 GLU B O 1
ATOM 1853 N N . TYR B 1 72 ? 8.016 12.773 2.381 1 79.81 72 TYR B N 1
ATOM 1854 C CA . TYR B 1 72 ? 8.352 13.398 3.656 1 79.81 72 TYR B CA 1
ATOM 1855 C C . TYR B 1 72 ? 7.473 14.617 3.916 1 79.81 72 TYR B C 1
ATOM 1857 O O . TYR B 1 72 ? 7.211 15.406 3.006 1 79.81 72 TYR B O 1
ATOM 1865 N N . ASN B 1 73 ? 6.867 14.695 5.055 1 77 73 ASN B N 1
ATOM 1866 C CA . ASN B 1 73 ? 6.082 15.789 5.613 1 77 73 ASN B CA 1
ATOM 1867 C C . ASN B 1 73 ? 4.66 15.797 5.059 1 77 73 ASN B C 1
ATOM 1869 O O . ASN B 1 73 ? 3.908 16.75 5.273 1 77 73 ASN B O 1
ATOM 1873 N N . GLU B 1 74 ? 4.32 14.891 4.262 1 85.19 74 GLU B N 1
ATOM 1874 C CA . GLU B 1 74 ? 2.953 14.773 3.766 1 85.19 74 GLU B CA 1
ATOM 1875 C C . GLU B 1 74 ? 2.268 13.531 4.328 1 85.19 74 GLU B C 1
ATOM 1877 O O . GLU B 1 74 ? 2.859 12.453 4.363 1 85.19 74 GLU B O 1
ATOM 1882 N N . TYR B 1 75 ? 1.12 13.789 4.801 1 88.31 75 TYR B N 1
ATOM 1883 C CA . TYR B 1 75 ? 0.336 12.695 5.363 1 88.31 75 TYR B CA 1
ATOM 1884 C C . TYR B 1 75 ? -0.987 12.539 4.621 1 88.31 75 TYR B C 1
ATOM 1886 O O . TYR B 1 75 ? -1.676 13.523 4.352 1 88.31 75 TYR B O 1
ATOM 1894 N N . PRO B 1 76 ? -1.285 11.375 4.352 1 93.19 76 PRO B N 1
ATOM 1895 C CA . PRO B 1 76 ? -2.564 11.18 3.668 1 93.19 76 PRO B CA 1
ATOM 1896 C C . PRO B 1 76 ? -3.764 11.312 4.605 1 93.19 76 PRO B C 1
ATOM 1898 O O . PRO B 1 76 ? -3.695 10.898 5.766 1 93.19 76 PRO B O 1
ATOM 1901 N N . GLU B 1 77 ? -4.754 11.898 4.016 1 94 77 GLU B N 1
ATOM 1902 C CA . GLU B 1 77 ? -6.008 12.141 4.723 1 94 77 GLU B CA 1
ATOM 1903 C C . GLU B 1 77 ? -7.211 11.789 3.855 1 94 77 GLU B C 1
ATOM 1905 O O . GLU B 1 77 ? -7.227 12.094 2.66 1 94 77 GLU B O 1
ATOM 1910 N N . PHE B 1 78 ? -8.133 11.148 4.484 1 96.69 78 PHE B N 1
ATOM 1911 C CA . PHE B 1 78 ? -9.383 10.906 3.77 1 96.69 78 PHE B CA 1
ATOM 1912 C C . PHE B 1 78 ? -10.203 12.188 3.66 1 96.69 78 PHE B C 1
ATOM 1914 O O . PHE B 1 78 ? -10.297 12.953 4.621 1 96.69 78 PHE B O 1
ATOM 1921 N N . TYR B 1 79 ? -10.859 12.359 2.473 1 96.06 79 TYR B N 1
ATOM 1922 C CA . TYR B 1 79 ? -11.719 13.516 2.299 1 96.06 79 TYR B CA 1
ATOM 1923 C C . TYR B 1 79 ? -13.125 13.094 1.871 1 96.06 79 TYR B C 1
ATOM 1925 O O . TYR B 1 79 ? -14.109 13.758 2.209 1 96.06 79 TYR B O 1
ATOM 1933 N N . ARG B 1 80 ? -13.188 12.07 1.098 1 97.12 80 ARG B N 1
ATOM 1934 C CA . ARG B 1 80 ? -14.461 11.555 0.618 1 97.12 80 ARG B CA 1
ATOM 1935 C C . ARG B 1 80 ? -14.484 10.031 0.64 1 97.12 80 ARG B C 1
ATOM 1937 O O . ARG B 1 80 ? -13.43 9.391 0.593 1 97.12 80 ARG B O 1
ATOM 1944 N N . SER B 1 81 ? -15.695 9.523 0.743 1 98 81 SER B N 1
ATOM 1945 C CA . SER B 1 81 ? -15.938 8.086 0.707 1 98 81 SER B CA 1
ATOM 1946 C C . SER B 1 81 ? -17.359 7.773 0.24 1 98 81 SER B C 1
ATOM 1948 O O . SER B 1 81 ? -18.266 8.578 0.438 1 98 81 SER B O 1
ATOM 1950 N N . ALA B 1 82 ? -17.438 6.66 -0.382 1 98.12 82 ALA B N 1
ATOM 1951 C CA . ALA B 1 82 ? -18.766 6.238 -0.83 1 98.12 82 ALA B CA 1
ATOM 1952 C C . ALA B 1 82 ? -18.922 4.723 -0.749 1 98.12 82 ALA B C 1
ATOM 1954 O O . ALA B 1 82 ? -17.938 3.988 -0.882 1 98.12 82 ALA B O 1
ATOM 1955 N N . ILE B 1 83 ? -20.125 4.297 -0.474 1 97.75 83 ILE B N 1
ATOM 1956 C CA . ILE B 1 83 ? -20.516 2.893 -0.502 1 97.75 83 ILE B CA 1
ATOM 1957 C C . ILE B 1 83 ? -21.531 2.668 -1.618 1 97.75 83 ILE B C 1
ATOM 1959 O O . ILE B 1 83 ? -22.641 3.229 -1.588 1 97.75 83 ILE B O 1
ATOM 1963 N N . LEU B 1 84 ? -21.156 1.862 -2.537 1 97 84 LEU B N 1
ATOM 1964 C CA . LEU B 1 84 ? -22.031 1.618 -3.689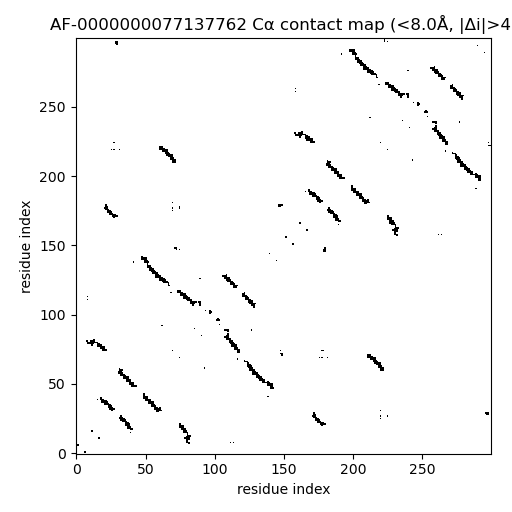 1 97 84 LEU B CA 1
ATOM 1965 C C . LEU B 1 84 ? -22.391 0.142 -3.791 1 97 84 LEU B C 1
ATOM 1967 O O . LEU B 1 84 ? -21.516 -0.724 -3.754 1 97 84 LEU B O 1
ATOM 1971 N N . LYS B 1 85 ? -23.656 -0.123 -4.012 1 95.19 85 LYS B N 1
ATOM 1972 C CA . LYS B 1 85 ? -24.125 -1.495 -4.203 1 95.19 85 LYS B CA 1
ATOM 1973 C C . LYS B 1 85 ? -24.156 -1.865 -5.68 1 95.19 85 LYS B C 1
ATOM 1975 O O . LYS B 1 85 ? -24.234 -3.045 -6.031 1 95.19 85 LYS B O 1
ATOM 1980 N N . GLU B 1 86 ? -24.188 -0.827 -6.516 1 94.06 86 GLU B N 1
ATOM 1981 C CA . GLU B 1 86 ? -24.109 -0.999 -7.961 1 94.06 86 GLU B CA 1
ATOM 1982 C C . GLU B 1 86 ? -23.094 -0.045 -8.586 1 94.06 86 GLU B C 1
ATOM 1984 O O . GLU B 1 86 ? -23.016 1.123 -8.195 1 94.06 86 GLU B O 1
ATOM 1989 N N . SER B 1 87 ? -22.266 -0.588 -9.398 1 94.25 87 SER B N 1
ATOM 1990 C CA . SER B 1 87 ? -21.312 0.205 -10.148 1 94.25 87 SER B CA 1
ATOM 1991 C C . SER B 1 87 ? -20.797 -0.555 -11.375 1 94.25 87 SER B C 1
ATOM 1993 O O . SER B 1 87 ? -20.969 -1.773 -11.461 1 94.25 87 SER B O 1
ATOM 1995 N N . ASN B 1 88 ? -20.234 0.214 -12.273 1 94.62 88 ASN B N 1
ATOM 1996 C CA . ASN B 1 88 ? -19.625 -0.436 -13.422 1 94.62 88 ASN B CA 1
ATOM 1997 C C . ASN B 1 88 ? -18.484 -1.363 -13.008 1 94.62 88 ASN B C 1
ATOM 1999 O O . ASN B 1 88 ? -18.297 -2.432 -13.594 1 94.62 88 ASN B O 1
ATOM 2003 N N . LEU B 1 89 ? -17.781 -0.964 -12.031 1 94.62 89 LEU B N 1
ATOM 2004 C CA . LEU B 1 89 ? -16.672 -1.767 -11.555 1 94.62 89 LEU B CA 1
ATOM 2005 C C . LEU B 1 89 ? -17.156 -3.105 -11.008 1 94.62 89 LEU B C 1
ATOM 2007 O O . LEU B 1 89 ? -16.516 -4.141 -11.242 1 94.62 89 LEU B O 1
ATOM 2011 N N . ILE B 1 90 ? -18.219 -3.115 -10.258 1 94.94 90 ILE B N 1
ATOM 2012 C CA . ILE B 1 90 ? -18.797 -4.359 -9.766 1 94.94 90 ILE B CA 1
ATOM 2013 C C . ILE B 1 90 ? -19.172 -5.258 -10.945 1 94.94 90 ILE B C 1
ATOM 2015 O O . ILE B 1 90 ? -18.797 -6.438 -10.969 1 94.94 90 ILE B O 1
ATOM 2019 N N . LYS B 1 91 ? -19.844 -4.691 -11.891 1 93.94 91 LYS B N 1
ATOM 2020 C CA . LYS B 1 91 ? -20.312 -5.453 -13.047 1 93.94 91 LYS B CA 1
ATOM 2021 C C . LYS B 1 91 ? -19.141 -6.098 -13.789 1 93.94 91 LYS B C 1
ATOM 2023 O O . LYS B 1 91 ? -19.188 -7.285 -14.117 1 93.94 91 LYS B O 1
ATOM 2028 N N . GLU B 1 92 ? -18.141 -5.348 -14.023 1 93.25 92 GLU B N 1
ATOM 2029 C CA . GLU B 1 92 ? -16.953 -5.832 -14.734 1 93.25 92 GLU B CA 1
ATOM 2030 C C . GLU B 1 92 ? -16.266 -6.945 -13.953 1 93.25 92 GLU B C 1
ATOM 2032 O O . GLU B 1 92 ? -15.859 -7.957 -14.531 1 93.25 92 GLU B O 1
ATOM 2037 N N . THR B 1 93 ? -16.156 -6.754 -12.68 1 91.94 93 THR B N 1
ATOM 2038 C CA . THR B 1 93 ? -15.469 -7.723 -11.828 1 91.94 93 THR B CA 1
ATOM 2039 C C . THR B 1 93 ? -16.25 -9.023 -11.75 1 91.94 93 THR B C 1
ATOM 2041 O O . THR B 1 93 ? -15.68 -10.109 -11.859 1 91.94 93 THR B O 1
ATOM 2044 N N . VAL B 1 94 ? -17.516 -8.953 -11.594 1 90.25 94 VAL B N 1
ATOM 2045 C CA . VAL B 1 94 ? -18.359 -10.133 -11.531 1 90.25 94 VAL B CA 1
ATOM 2046 C C . VAL B 1 94 ? -18.297 -10.898 -12.852 1 90.25 94 VAL B C 1
ATOM 2048 O O . VAL B 1 94 ? -18.188 -12.125 -12.867 1 90.25 94 VAL B O 1
ATOM 2051 N N . SER B 1 95 ? -18.375 -10.141 -13.922 1 91.31 95 SER B N 1
ATOM 2052 C CA . SER B 1 95 ? -18.25 -10.758 -15.242 1 91.31 95 SER B CA 1
ATOM 2053 C C . SER B 1 95 ? -16.953 -11.531 -15.383 1 91.31 95 SER B C 1
ATOM 2055 O O . SER B 1 95 ? -16.938 -12.656 -15.883 1 91.31 95 SER B O 1
ATOM 2057 N N . LYS B 1 96 ? -15.938 -10.93 -14.961 1 88.44 96 LYS B N 1
ATOM 2058 C CA . LYS B 1 96 ? -14.633 -11.562 -15.016 1 88.44 96 LYS B CA 1
ATOM 2059 C C . LYS B 1 96 ? -14.602 -12.828 -14.164 1 88.44 96 LYS B C 1
ATOM 2061 O O . LYS B 1 96 ? -14.102 -13.867 -14.609 1 88.44 96 LYS B O 1
ATOM 2066 N N . LEU B 1 97 ? -15.062 -12.758 -13 1 87.44 97 LEU B N 1
ATOM 2067 C CA . LEU B 1 97 ? -15.094 -13.891 -12.086 1 87.44 97 LEU B CA 1
ATOM 2068 C C . LEU B 1 97 ? -15.938 -15.031 -12.648 1 87.44 97 LEU B C 1
ATOM 2070 O O . LEU B 1 97 ? -15.57 -16.203 -12.516 1 87.44 97 LEU B O 1
ATOM 2074 N N . ASN B 1 98 ? -17 -14.664 -13.227 1 87.56 98 ASN B N 1
ATOM 2075 C CA . ASN B 1 98 ? -17.844 -15.672 -13.867 1 87.56 98 ASN B CA 1
ATOM 2076 C C . ASN B 1 98 ? -17.094 -16.391 -14.984 1 87.56 98 ASN B C 1
ATOM 2078 O O . ASN B 1 98 ? -17.172 -17.625 -15.094 1 87.56 98 ASN B O 1
ATOM 2082 N N . ARG B 1 99 ? -16.422 -15.633 -15.734 1 88.12 99 ARG B N 1
ATOM 2083 C CA . ARG B 1 99 ? -15.641 -16.219 -16.828 1 88.12 99 ARG B CA 1
ATOM 2084 C C . ARG B 1 99 ? -14.602 -17.188 -16.281 1 88.12 99 ARG B C 1
ATOM 2086 O O . ARG B 1 99 ? -14.273 -18.172 -16.953 1 88.12 99 ARG B O 1
ATOM 2093 N N . LEU B 1 100 ? -14.133 -16.953 -15.078 1 83.62 100 LEU B N 1
ATOM 2094 C CA . LEU B 1 100 ? -13.109 -17.797 -14.445 1 83.62 100 LEU B CA 1
ATOM 2095 C C . LEU B 1 100 ? -13.75 -18.891 -13.602 1 83.62 100 LEU B C 1
ATOM 2097 O O . LEU B 1 100 ? -13.047 -19.625 -12.906 1 83.62 100 LEU B O 1
ATOM 2101 N N . ASN B 1 101 ? -15.062 -18.953 -13.578 1 85 101 ASN B N 1
ATOM 2102 C CA . ASN B 1 101 ? -15.836 -19.938 -12.828 1 85 101 ASN B CA 1
ATOM 2103 C C . ASN B 1 101 ? -15.578 -19.828 -11.328 1 85 101 ASN B C 1
ATOM 2105 O O . ASN B 1 101 ? -15.398 -20.844 -10.648 1 85 101 ASN B O 1
ATOM 2109 N N . LYS B 1 102 ? -15.438 -18.609 -10.977 1 81 102 LYS B N 1
ATOM 2110 C CA . LYS B 1 102 ? -15.266 -18.359 -9.547 1 81 102 LYS B CA 1
ATOM 2111 C C . LYS B 1 102 ? -16.578 -17.922 -8.906 1 81 102 LYS B C 1
ATOM 2113 O O . LYS B 1 102 ? -17.328 -17.141 -9.477 1 81 102 LYS B O 1
ATOM 2118 N N . GLN B 1 103 ? -16.797 -18.531 -7.746 1 77.62 103 GLN B N 1
ATOM 2119 C CA . GLN B 1 103 ? -18.047 -18.25 -7.051 1 77.62 103 GLN B CA 1
ATOM 2120 C C . GLN B 1 103 ? -17.875 -17.078 -6.09 1 77.62 103 GLN B C 1
ATOM 2122 O O . GLN B 1 103 ? -16.875 -16.969 -5.391 1 77.62 103 GLN B O 1
ATOM 2127 N N . ILE B 1 104 ? -18.812 -16.141 -6.273 1 77.19 104 ILE B N 1
ATOM 2128 C CA . ILE B 1 104 ? -18.906 -15.031 -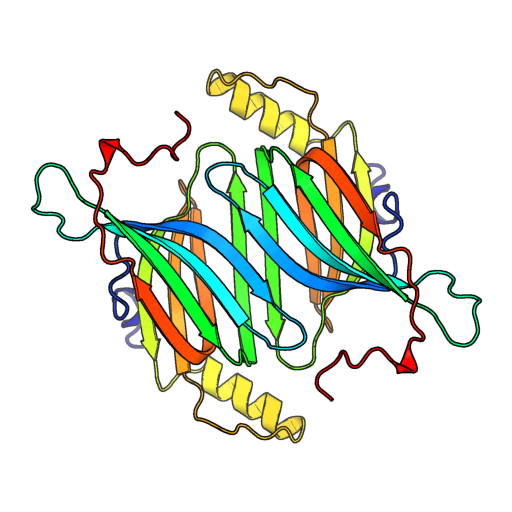5.324 1 77.19 104 ILE B CA 1
ATOM 2129 C C . ILE B 1 104 ? -19.953 -15.352 -4.254 1 77.19 104 ILE B C 1
ATOM 2131 O O . ILE B 1 104 ? -21.125 -15.578 -4.566 1 77.19 104 ILE B O 1
ATOM 2135 N N . ASN B 1 105 ? -19.453 -15.484 -3.027 1 73.12 105 ASN B N 1
ATOM 2136 C CA . ASN B 1 105 ? -20.312 -15.938 -1.938 1 73.12 105 ASN B CA 1
ATOM 2137 C C . ASN B 1 105 ? -21.234 -14.82 -1.441 1 73.12 105 ASN B C 1
ATOM 2139 O O . ASN B 1 105 ? -22.266 -15.086 -0.841 1 73.12 105 ASN B O 1
ATOM 2143 N N . SER B 1 106 ? -20.844 -13.664 -1.456 1 79.75 106 SER B N 1
ATOM 2144 C CA . SER B 1 106 ? -21.609 -12.508 -1.001 1 79.75 106 SER B CA 1
ATOM 2145 C C . SER B 1 106 ? -21.578 -11.391 -2.037 1 79.75 106 SER B C 1
ATOM 2147 O O . SER B 1 106 ? -20.656 -11.289 -2.834 1 79.75 106 SER B O 1
ATOM 2149 N N . PRO B 1 107 ? -22.688 -10.617 -1.961 1 89 107 PRO B N 1
ATOM 2150 C CA . PRO B 1 107 ? -22.656 -9.484 -2.893 1 89 107 PRO B CA 1
ATOM 2151 C C . PRO B 1 107 ? -21.453 -8.57 -2.674 1 89 107 PRO B C 1
ATOM 2153 O O . PRO B 1 107 ? -21.094 -8.281 -1.531 1 89 107 PRO B O 1
ATOM 2156 N N . LEU B 1 108 ? -20.859 -8.25 -3.75 1 93.75 108 LEU B N 1
ATOM 2157 C CA . LEU B 1 108 ? -19.75 -7.324 -3.703 1 93.75 108 LEU B CA 1
ATOM 2158 C C . LEU B 1 108 ? -20.219 -5.898 -3.461 1 93.75 108 LEU B C 1
ATOM 2160 O O . LEU B 1 108 ? -21.25 -5.48 -4.012 1 93.75 108 LEU B O 1
ATOM 2164 N N . ILE B 1 109 ? -19.531 -5.242 -2.6 1 97.12 109 ILE B N 1
ATOM 2165 C CA . ILE B 1 109 ? -19.766 -3.822 -2.365 1 97.12 109 ILE B CA 1
ATOM 2166 C C . ILE B 1 109 ? -18.578 -3.014 -2.895 1 97.12 109 ILE B C 1
ATOM 2168 O O . ILE B 1 109 ? -17.422 -3.402 -2.713 1 97.12 109 ILE B O 1
ATOM 2172 N N . HIS B 1 110 ? -18.828 -1.978 -3.586 1 97.81 110 HIS B N 1
ATOM 2173 C CA . HIS B 1 110 ? -17.812 -1.039 -4.055 1 97.81 110 HIS B CA 1
ATOM 2174 C C . HIS B 1 110 ? -17.609 0.102 -3.061 1 97.81 110 HIS B C 1
ATOM 2176 O O . HIS B 1 110 ? -18.531 0.892 -2.828 1 97.81 110 HIS B O 1
ATOM 2182 N N . TYR B 1 111 ? -16.484 0.148 -2.508 1 98.31 111 TYR B N 1
ATOM 2183 C CA . TYR B 1 111 ? -16.078 1.265 -1.656 1 98.31 111 TYR B CA 1
ATOM 2184 C C . TYR B 1 111 ? -15.164 2.225 -2.406 1 98.31 111 TYR B C 1
ATOM 2186 O O . TYR B 1 111 ? -14.156 1.808 -2.977 1 98.31 111 TYR B O 1
ATOM 2194 N N . TYR B 1 112 ? -15.516 3.418 -2.4 1 98.06 112 TYR B N 1
ATOM 2195 C CA . TYR B 1 112 ? -14.727 4.5 -2.979 1 98.06 112 TYR B CA 1
ATOM 2196 C C . TYR B 1 112 ? -14.102 5.363 -1.889 1 98.06 112 TYR B C 1
ATOM 2198 O O . TYR B 1 112 ? -14.797 5.812 -0.972 1 98.06 112 TYR B O 1
ATOM 2206 N N . LEU B 1 113 ? -12.82 5.566 -1.976 1 97.88 113 LEU B N 1
ATOM 2207 C CA . LEU B 1 113 ? -12.109 6.449 -1.057 1 97.88 113 LEU B CA 1
ATOM 2208 C C . LEU B 1 113 ? -11.336 7.523 -1.818 1 97.88 113 LEU B C 1
ATOM 2210 O O . LEU B 1 113 ? -10.711 7.234 -2.842 1 97.88 113 LEU B O 1
ATOM 2214 N N . TYR B 1 114 ? -11.43 8.672 -1.308 1 97.44 114 TYR B N 1
ATOM 2215 C CA . TYR B 1 114 ? -10.68 9.812 -1.82 1 97.44 114 TYR B CA 1
ATOM 2216 C C . TYR B 1 114 ? -9.773 10.398 -0.744 1 97.44 114 TYR B C 1
ATOM 2218 O O . TYR B 1 114 ? -10.234 10.766 0.337 1 97.44 114 TYR B O 1
ATOM 2226 N N . THR B 1 115 ? -8.5 10.445 -1.05 1 96.06 115 THR B N 1
ATOM 2227 C CA . THR B 1 115 ? -7.531 10.945 -0.087 1 96.06 115 THR B CA 1
ATOM 2228 C C . THR B 1 115 ? -6.773 12.148 -0.66 1 96.06 115 THR B C 1
ATOM 2230 O O . THR B 1 115 ? -6.652 12.281 -1.879 1 96.06 115 THR B O 1
ATOM 2233 N N . LEU B 1 116 ? -6.352 12.906 0.203 1 93.69 116 LEU B N 1
ATOM 2234 C CA . LEU B 1 116 ? -5.445 14.008 -0.11 1 93.69 116 LEU B CA 1
ATOM 2235 C C . LEU B 1 116 ? -4.109 13.828 0.606 1 93.69 116 LEU B C 1
ATOM 2237 O O . LEU B 1 116 ? -4.074 13.469 1.785 1 93.69 116 LEU B O 1
ATOM 2241 N N . GLN B 1 117 ? -3.135 13.984 -0.118 1 88.62 117 GLN B N 1
ATOM 2242 C CA . GLN B 1 117 ? -1.771 14.023 0.402 1 88.62 117 GLN B CA 1
ATOM 2243 C C . GLN B 1 117 ? -0.992 15.195 -0.19 1 88.62 117 GLN B C 1
ATOM 2245 O O . GLN B 1 117 ? -0.49 15.109 -1.313 1 88.62 117 GLN B O 1
ATOM 2250 N N . GLY B 1 118 ? -0.822 16.219 0.558 1 81 118 GLY B N 1
ATOM 2251 C CA . GLY B 1 118 ? -0.328 17.453 -0.041 1 81 118 GLY B CA 1
ATOM 2252 C C . GLY B 1 118 ? -1.198 17.953 -1.18 1 81 118 GLY B C 1
ATOM 2253 O O . GLY B 1 118 ? -2.383 18.234 -0.985 1 81 118 GLY B O 1
ATOM 2254 N N . ASP B 1 119 ? -0.587 17.984 -2.355 1 83.88 119 ASP B N 1
ATOM 2255 C CA . ASP B 1 119 ? -1.33 18.453 -3.518 1 83.88 119 ASP B CA 1
ATOM 2256 C C . ASP B 1 119 ? -1.799 17.297 -4.387 1 83.88 119 ASP B C 1
ATOM 2258 O O . ASP B 1 119 ? -2.381 17.5 -5.453 1 83.88 119 ASP B O 1
ATOM 2262 N N . LYS B 1 120 ? -1.627 16.156 -3.793 1 88.19 120 LYS B N 1
ATOM 2263 C CA . LYS B 1 120 ? -1.975 14.984 -4.59 1 88.19 120 LYS B CA 1
ATOM 2264 C C . LYS B 1 120 ? -3.342 14.438 -4.191 1 88.19 120 LYS B C 1
ATOM 2266 O O . LYS B 1 120 ? -3.629 14.273 -3.002 1 88.19 120 LYS B O 1
ATOM 2271 N N . GLU B 1 121 ? -4.105 14.195 -5.215 1 92.88 121 GLU B N 1
ATOM 2272 C CA . GLU B 1 121 ? -5.41 13.555 -5.062 1 92.88 121 GLU B CA 1
ATOM 2273 C C . GLU B 1 121 ? -5.352 12.086 -5.465 1 92.88 121 GLU B C 1
ATOM 2275 O O . GLU B 1 121 ? -4.922 11.758 -6.57 1 92.88 121 GLU B O 1
ATOM 2280 N N . ILE B 1 122 ? -5.805 11.281 -4.539 1 93.75 122 ILE B N 1
ATOM 2281 C CA . ILE B 1 122 ? -5.734 9.852 -4.801 1 93.75 122 ILE B CA 1
ATOM 2282 C C . ILE B 1 122 ? -7.109 9.219 -4.605 1 93.75 122 ILE B C 1
ATOM 2284 O O . ILE B 1 122 ? -7.773 9.461 -3.594 1 93.75 122 ILE B O 1
ATOM 2288 N N . GLU B 1 123 ? -7.473 8.5 -5.613 1 95.56 123 GLU B N 1
ATOM 2289 C CA . GLU B 1 123 ? -8.703 7.719 -5.523 1 95.56 123 GLU B CA 1
ATOM 2290 C C . GLU B 1 123 ? -8.398 6.234 -5.352 1 95.56 123 GLU B C 1
ATOM 2292 O O . GLU B 1 123 ? -7.48 5.703 -5.98 1 95.56 123 GLU B O 1
ATOM 2297 N N . ILE B 1 124 ? -9.141 5.621 -4.5 1 96.81 124 ILE B N 1
ATOM 2298 C CA . ILE B 1 124 ? -9.023 4.188 -4.25 1 96.81 124 ILE B CA 1
ATOM 2299 C C . ILE B 1 124 ? -10.383 3.514 -4.449 1 96.81 124 ILE B C 1
ATOM 2301 O O . ILE B 1 124 ? -11.391 3.951 -3.891 1 96.81 124 ILE B O 1
ATOM 2305 N N . ASN B 1 125 ? -10.367 2.531 -5.242 1 97.56 125 ASN B N 1
ATOM 2306 C CA . ASN B 1 125 ? -11.547 1.705 -5.445 1 97.56 125 ASN B CA 1
ATOM 2307 C C . ASN B 1 125 ? -11.352 0.297 -4.891 1 97.56 125 ASN B C 1
ATOM 2309 O O . ASN B 1 125 ? -10.375 -0.376 -5.223 1 97.56 125 ASN B O 1
ATOM 2313 N N . ILE B 1 126 ? -12.312 -0.104 -4.082 1 97.81 126 ILE B N 1
ATOM 2314 C CA . ILE B 1 126 ? -12.227 -1.396 -3.412 1 97.81 126 ILE B CA 1
ATOM 2315 C C . ILE B 1 126 ? -13.516 -2.184 -3.633 1 97.81 126 ILE B C 1
ATOM 2317 O O . ILE B 1 126 ? -14.602 -1.699 -3.326 1 97.81 126 ILE B O 1
ATOM 2321 N N . LEU B 1 127 ? -13.391 -3.279 -4.18 1 97.06 127 LEU B N 1
ATOM 2322 C CA . LEU B 1 127 ? -14.477 -4.246 -4.195 1 97.06 127 LEU B CA 1
ATOM 2323 C C . LEU B 1 127 ? -14.242 -5.348 -3.166 1 97.06 127 LEU B C 1
ATOM 2325 O O . LEU B 1 127 ? -13.328 -6.156 -3.318 1 97.06 127 LEU B O 1
ATOM 2329 N N . SER B 1 128 ? -15.055 -5.332 -2.139 1 96 128 SER B N 1
ATOM 2330 C CA . SER B 1 128 ? -14.898 -6.305 -1.062 1 96 128 SER B CA 1
ATOM 2331 C C . SER B 1 128 ? -16.25 -6.801 -0.569 1 96 128 SER B C 1
ATOM 2333 O O . SER B 1 128 ? -17.297 -6.238 -0.926 1 96 128 SER B O 1
ATOM 2335 N N . GLU B 1 129 ? -16.25 -7.855 0.219 1 93.56 129 GLU B N 1
ATOM 2336 C CA . GLU B 1 129 ? -17.484 -8.43 0.734 1 93.56 129 GLU B CA 1
ATOM 2337 C C . GLU B 1 129 ? -17.953 -7.691 1.984 1 93.56 129 GLU B C 1
ATOM 2339 O O . GLU B 1 129 ? -19.156 -7.656 2.277 1 93.56 129 GLU B O 1
ATOM 2344 N N . SER B 1 130 ? -16.984 -7.121 2.703 1 93.88 130 SER B N 1
ATOM 2345 C CA . SER B 1 130 ? -17.359 -6.395 3.912 1 93.88 130 SER B CA 1
ATOM 2346 C C . SER B 1 130 ? -16.297 -5.379 4.301 1 93.88 130 SER B C 1
ATOM 2348 O O . SER B 1 130 ? -15.195 -5.383 3.742 1 93.88 130 SER B O 1
ATOM 2350 N N . TYR B 1 131 ? -16.734 -4.5 5.211 1 96.94 131 TYR B N 1
ATOM 2351 C CA . TYR B 1 131 ? -15.789 -3.602 5.867 1 96.94 131 TYR B CA 1
ATOM 2352 C C . TYR B 1 131 ? -16.109 -3.463 7.352 1 96.94 131 TYR B C 1
ATOM 2354 O O . TYR B 1 131 ? -17.203 -3.812 7.789 1 96.94 131 TYR B O 1
ATOM 2362 N N . GLU B 1 132 ? -15.148 -3.047 8.07 1 98.19 132 GLU B N 1
ATOM 2363 C CA . GLU B 1 132 ? -15.32 -2.758 9.492 1 98.19 132 GLU B CA 1
ATOM 2364 C C . GLU B 1 132 ? -14.516 -1.529 9.906 1 98.19 132 GLU B C 1
ATOM 2366 O O . GLU B 1 132 ? -13.336 -1.414 9.57 1 98.19 132 GLU B O 1
ATOM 2371 N N . LEU B 1 133 ? -15.211 -0.634 10.57 1 97.12 133 LEU B N 1
ATOM 2372 C CA . LEU B 1 133 ? -14.555 0.501 11.211 1 97.12 133 LEU B CA 1
ATOM 2373 C C . LEU B 1 133 ? -14.609 0.372 12.727 1 97.12 133 LEU B C 1
ATOM 2375 O O . LEU B 1 133 ? -15.695 0.388 13.32 1 97.12 133 LEU B O 1
ATOM 2379 N N . LYS B 1 134 ? -13.484 0.239 13.289 1 97.06 134 LYS B N 1
ATOM 2380 C CA . LYS B 1 134 ? -13.375 0.156 14.742 1 97.06 134 LYS B CA 1
ATOM 2381 C C . LYS B 1 134 ? -12.555 1.318 15.305 1 97.06 134 LYS B C 1
ATOM 2383 O O . LYS B 1 134 ? -11.391 1.49 14.945 1 97.06 134 LYS B O 1
ATOM 2388 N N . LEU B 1 135 ? -13.164 2.057 16.172 1 94.62 135 LEU B N 1
ATOM 2389 C CA . LEU B 1 135 ? -12.477 3.17 16.812 1 94.62 135 LEU B CA 1
ATOM 2390 C C . LEU B 1 135 ? -12.188 2.857 18.281 1 94.62 135 LEU B C 1
ATOM 2392 O O . LEU B 1 135 ? -13.008 2.23 18.953 1 94.62 135 LEU B O 1
ATOM 2396 N N . ASN B 1 136 ? -11.031 3.285 18.641 1 91.88 136 ASN B N 1
ATOM 2397 C CA . ASN B 1 136 ? -10.727 3.182 20.062 1 91.88 136 ASN B CA 1
ATOM 2398 C C . ASN B 1 136 ? -11.547 4.168 20.891 1 91.88 136 ASN B C 1
ATOM 2400 O O . ASN B 1 136 ? -11.828 5.277 20.438 1 91.88 136 ASN B O 1
ATOM 2404 N N . SER B 1 137 ? -12 3.764 22.078 1 84.38 137 SER B N 1
ATOM 2405 C CA . SER B 1 137 ? -12.922 4.531 22.906 1 84.38 137 SER B CA 1
ATOM 2406 C C . SER B 1 137 ? -12.227 5.754 23.516 1 84.38 137 SER B C 1
ATOM 2408 O O . SER B 1 137 ? -12.875 6.762 23.797 1 84.38 137 SER B O 1
ATOM 2410 N N . GLU B 1 138 ? -10.992 5.711 23.75 1 84.12 138 GLU B N 1
ATOM 2411 C CA . GLU B 1 138 ? -10.289 6.812 24.406 1 84.12 138 GLU B CA 1
ATOM 2412 C C . GLU B 1 138 ? -9.906 7.898 23.406 1 84.12 138 GLU B C 1
ATOM 2414 O O . GLU B 1 138 ? -9.18 7.637 22.438 1 84.12 138 GLU B O 1
ATOM 2419 N N . SER B 1 139 ? -10.562 8.953 23.641 1 82.19 139 SER B N 1
ATOM 2420 C CA . SER B 1 139 ? -10.18 10.086 22.797 1 82.19 139 SER B CA 1
ATOM 2421 C C . SER B 1 139 ? -8.992 10.836 23.406 1 82.19 139 SER B C 1
ATOM 2423 O O . SER B 1 139 ? -8.789 10.82 24.609 1 82.19 139 SER B O 1
ATOM 2425 N N . LYS B 1 140 ? -8.219 11.406 22.531 1 83.56 140 LYS B N 1
ATOM 2426 C CA . LYS B 1 140 ? -7.07 12.203 22.953 1 83.56 140 LYS B CA 1
ATOM 2427 C C . LYS B 1 140 ? -7.117 13.594 22.328 1 83.56 140 LYS B C 1
ATOM 2429 O O . LYS B 1 140 ? -7.652 13.766 21.234 1 83.56 140 LYS B O 1
ATOM 2434 N N . PRO B 1 141 ? -6.555 14.508 23.094 1 80.38 141 PRO B N 1
ATOM 2435 C CA . PRO B 1 141 ? -6.418 15.828 22.453 1 80.38 141 PRO B CA 1
ATOM 2436 C C . PRO B 1 141 ? -5.449 15.812 21.281 1 80.38 141 PRO B C 1
ATOM 2438 O O . PRO B 1 141 ? -4.496 15.031 21.266 1 80.38 141 PRO B O 1
ATOM 2441 N N . LEU B 1 142 ? -5.781 16.578 20.281 1 73.44 142 LEU B N 1
ATOM 2442 C CA . LEU B 1 142 ? -4.961 16.656 19.078 1 73.44 142 LEU B CA 1
ATOM 2443 C C . LEU B 1 142 ? -3.51 16.953 19.438 1 73.44 142 LEU B C 1
ATOM 2445 O O . LEU B 1 142 ? -2.592 16.469 18.766 1 73.44 142 LEU B O 1
ATOM 2449 N N . GLU B 1 143 ? -3.326 17.734 20.5 1 71.88 143 GLU B N 1
ATOM 2450 C CA . GLU B 1 143 ? -1.986 18.125 20.922 1 71.88 143 GLU B CA 1
ATOM 2451 C C . GLU B 1 143 ? -1.154 16.922 21.328 1 71.88 143 GLU B C 1
ATOM 2453 O O . GLU B 1 143 ? 0.077 16.969 21.312 1 71.88 143 GLU B O 1
ATOM 2458 N N . ASP B 1 144 ? -1.83 15.883 21.609 1 73.38 144 ASP B N 1
ATOM 2459 C CA . ASP B 1 144 ? -1.14 14.672 22.062 1 73.38 144 ASP B CA 1
ATOM 2460 C C . ASP B 1 144 ? -0.711 13.812 20.875 1 73.38 144 ASP B C 1
ATOM 2462 O O . ASP B 1 144 ? 0.029 12.844 21.031 1 73.38 144 ASP B O 1
ATOM 2466 N N . PHE B 1 145 ? -1.306 14.219 19.75 1 69.44 145 PHE B N 1
ATOM 2467 C CA . PHE B 1 145 ? -0.937 13.445 18.578 1 69.44 145 PHE B CA 1
ATOM 2468 C C . PHE B 1 145 ? 0.495 13.75 18.156 1 69.44 145 PHE B C 1
ATOM 2470 O O . PHE B 1 145 ? 0.825 14.898 17.844 1 69.44 145 PHE B O 1
ATOM 2477 N N . LYS B 1 146 ? 1.455 12.844 18.469 1 62.72 146 LYS B N 1
ATOM 2478 C CA . LYS B 1 146 ? 2.885 13.008 18.234 1 62.72 146 LYS B CA 1
ATOM 2479 C C . LYS B 1 146 ? 3.207 12.867 16.75 1 62.72 146 LYS B C 1
ATOM 2481 O O . LYS B 1 146 ? 4.344 13.109 16.328 1 62.72 146 LYS B O 1
ATOM 2486 N N . GLY B 1 147 ? 2.434 12.609 15.93 1 55.66 147 GLY B N 1
ATOM 2487 C CA . GLY B 1 147 ? 2.793 12.172 14.594 1 55.66 147 GLY B CA 1
ATOM 2488 C C . GLY B 1 147 ? 3.25 13.305 13.695 1 55.66 147 GLY B C 1
ATOM 2489 O O . GLY B 1 147 ? 4.035 13.086 12.766 1 55.66 147 GLY B O 1
ATOM 2490 N N . PHE B 1 148 ? 2.705 14.406 13.586 1 55.72 148 PHE B N 1
ATOM 2491 C CA . PHE B 1 148 ? 3.076 15.023 12.32 1 55.72 148 PHE B CA 1
ATOM 2492 C C . PHE B 1 148 ? 4.551 15.414 12.312 1 55.72 148 PHE B C 1
ATOM 2494 O O . PHE B 1 148 ? 5.184 15.469 13.367 1 55.72 148 PHE B O 1
ATOM 2501 N N . ASP B 1 149 ? 5.316 15.734 11.336 1 50.38 149 ASP B N 1
ATOM 2502 C CA . ASP B 1 149 ? 6.75 16.016 11.234 1 50.38 149 ASP B CA 1
ATOM 2503 C C . ASP B 1 149 ? 7.215 16.906 12.383 1 50.38 149 ASP B C 1
ATOM 2505 O O . ASP B 1 149 ? 6.965 18.109 12.375 1 50.38 149 ASP B O 1
ATOM 2509 N N . ASN B 1 150 ? 6.715 16.641 13.641 1 43.19 150 ASN B N 1
ATOM 2510 C CA . ASN B 1 150 ? 7.348 17.547 14.602 1 43.19 150 ASN B CA 1
ATOM 2511 C C . ASN B 1 150 ? 8.828 17.234 14.773 1 43.19 150 ASN B C 1
ATOM 2513 O O . ASN B 1 150 ? 9.227 16.062 14.781 1 43.19 150 ASN B O 1
#

Foldseek 3Di:
DPPPQCVQFQAAPVQFAFKWFPDWDADDPDWGKIKTWIWGWDDPPDVQTKIWTKMKMFTRWLDKDDDDDDDAQWTKGWHHKGKALDDPVQVVSVVVCVVVVHDDPARWIWMWIWIDIPPDIDIMIITGRDMDIDTDPDMDGPVPCPDTPD/DPPPQCVQFQAAPVQFAFKWFPDWDADPPDWGKIKTWIWGWDDPPDVQIKIWTKMKMFTRWLDKDDDDDDDAQWTKGWHHKGKALDDPVQVVSVVVCVVVVHDDPARWIWMWIWIDIPPDIDIMIITGRDMDIDTDPDMDGPVPVPDGPD

Secondary structure (DSSP, 8-state):
---GGGGGGG-BTT--TTEEEEEEEEE-SSS-EEEEEEEEE--TTSSS-EEEEEEEEEEEEEEEEEEEEEETT---EEEEEEEESS-HHHHHHHHHHHHTT----S--EEEEEEEEETTEEEEEEEEEEEEEEEE-S--EEGGG---S--/---GGGGGGG-BTT--TTEEEEEEEEE-SSS-EEEEEEEEES-TTSSS-EEEEEEEEEEEEEEEEEEEEEETT---EEEEEEEESS-HHHHHHHHHHHHTT----S--EEEEEEEEETTEEEEEEEEEEEEEEEE-S--EEGGG---S--